Protein AF-H2MGX0-F1 (afdb_monomer)

Solvent-accessible surface area (backbone atoms only — not comparable to full-atom values): 10995 Å² total; per-residue (Å²): 130,82,75,78,85,74,77,48,75,63,56,50,49,53,52,50,50,56,50,48,51,56,51,24,58,51,30,35,55,51,4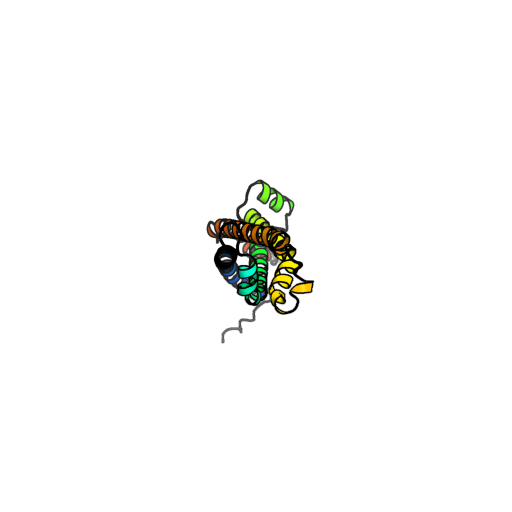0,33,55,49,35,50,50,52,44,48,55,52,48,65,39,17,37,76,93,62,72,31,49,69,53,27,48,74,71,39,15,84,49,34,51,64,50,51,52,52,51,50,53,31,37,51,48,28,26,53,49,32,44,53,41,39,64,64,93,44,53,70,55,41,55,47,30,42,76,67,62,33,53,51,44,43,24,22,51,32,31,47,51,31,42,52,54,56,58,73,43,43,70,58,39,52,53,38,41,40,42,89,83,40,39,74,84,77,49,51,90,83,42,62,64,73,55,47,53,58,52,53,50,50,49,45,50,33,29,51,33,36,41,51,23,37,54,43,43,69,76,53,78,83,70,52,56,48,64,54,51,64,57,47,55,61,64,77,71,54,78,77,71,89,77,81,84,80,88,80,135

InterPro domains:
  IPR029409 Transmembrane protein 237 [PF15383] (1-177)
  IPR029409 Transmembrane protein 237 [PTHR28388] (2-197)

Radius of gyration: 24.33 Å; Cα contacts (8 Å, |Δi|>4): 174; chains: 1; bounding box: 72×26×81 Å

Organism: Oryzias latipes (NCBI:txid8090)

Nearest PDB structures (foldseek):
  7jh6-assembly4_D  TM=3.678E-01  e=4.580E-01  synthetic construct
  2cmr-assembly1_A  TM=2.360E-01  e=9.221E-01  Human immunodeficiency virus 1

Secondary structure (DSSP, 8-state):
-PPP----HHHHHHHHHHHHHHHHHHHHHHHHHHHHHHHHHHHHHH-GGG--HHHHHHHHHHHHHHHHHHHHHHHHHHHHHHHHTS-GGGHHHHHHHHHTT-HHHHHHHHHHHHHHHHHHTHHHHHHHHTTTTSHHHHS-TT-HHHHHHHHHHHHHHHHHHHHHHHHHHHH-TT--HHHHHHHHHHHHT------------

Foldseek 3Di:
DPDPPPDDPLNVVLVVLVVLLVVLLVLLVVLLVLLVVVLVLQDVQCDPPSPRLVSSLVPCLQVLVVSLVSNLVSLVSNLVSLVQLAPVVPVVVLVVCVVVVPLSSLLNVLSVVLNVLSVVCVVVSNLSNCCVPQVCPSPPPPCSCVRVVVVSVSSVSSSVSSNSSSVSCVVPVPRGVNSVVSVVVVVVPDPPPPPDDDDDD

Structure (mmCIF, N/CA/C/O backbone):
data_AF-H2MGX0-F1
#
_entry.id   AF-H2MGX0-F1
#
loop_
_atom_site.group_PDB
_atom_site.id
_atom_site.type_symbol
_atom_site.label_atom_id
_atom_site.label_alt_id
_atom_site.label_comp_id
_atom_site.label_asym_id
_atom_site.label_entity_id
_atom_site.label_seq_id
_atom_site.pdbx_PDB_ins_code
_atom_site.Cartn_x
_atom_site.Cartn_y
_atom_site.Cartn_z
_atom_site.occupancy
_atom_site.B_iso_or_equiv
_atom_site.auth_seq_id
_atom_site.auth_comp_id
_atom_site.auth_asym_id
_atom_site.auth_atom_id
_atom_site.pdbx_PDB_model_num
ATOM 1 N N . MET A 1 1 ? 46.694 -11.634 -19.186 1.00 41.53 1 MET A N 1
ATOM 2 C CA . MET A 1 1 ? 46.225 -10.839 -18.035 1.00 41.53 1 MET A CA 1
ATOM 3 C C . MET A 1 1 ? 45.006 -10.094 -18.517 1.00 41.53 1 MET A C 1
ATOM 5 O O . MET A 1 1 ? 45.168 -9.250 -19.388 1.00 41.53 1 MET A O 1
ATOM 9 N N . ASP A 1 2 ? 43.817 -10.465 -18.048 1.00 46.44 2 ASP A N 1
ATOM 10 C CA . ASP A 1 2 ? 42.603 -9.743 -18.423 1.00 46.44 2 ASP A CA 1
ATOM 11 C C . ASP A 1 2 ? 42.717 -8.288 -17.954 1.00 46.44 2 ASP A C 1
ATOM 13 O O . ASP A 1 2 ? 43.118 -8.050 -16.804 1.00 46.44 2 ASP A O 1
ATOM 17 N N . PRO A 1 3 ? 42.435 -7.305 -18.828 1.00 54.50 3 PRO A N 1
ATOM 18 C CA . PRO A 1 3 ? 42.390 -5.916 -18.414 1.00 54.50 3 PRO A CA 1
ATOM 19 C C . PRO A 1 3 ? 41.358 -5.829 -17.294 1.00 54.50 3 PRO A C 1
ATOM 21 O O . PRO A 1 3 ? 40.240 -6.324 -17.430 1.00 54.50 3 PRO A O 1
ATOM 24 N N . ARG A 1 4 ? 41.764 -5.269 -16.148 1.00 59.06 4 ARG A N 1
ATOM 25 C CA . ARG A 1 4 ? 40.880 -5.068 -14.995 1.00 59.06 4 ARG A CA 1
ATOM 26 C C . ARG A 1 4 ? 39.586 -4.460 -15.526 1.00 59.06 4 ARG A C 1
ATOM 28 O O . ARG A 1 4 ? 39.634 -3.394 -16.131 1.00 59.06 4 ARG A O 1
ATOM 35 N N . HIS A 1 5 ? 38.469 -5.155 -15.343 1.00 65.31 5 HIS A N 1
ATOM 36 C CA . HIS A 1 5 ? 37.148 -4.666 -15.712 1.00 65.31 5 HIS A CA 1
ATOM 37 C C . HIS A 1 5 ? 36.843 -3.445 -14.833 1.00 65.31 5 HIS A C 1
ATOM 39 O O . HIS A 1 5 ? 36.293 -3.572 -13.739 1.00 65.31 5 HIS A O 1
ATOM 45 N N . ILE A 1 6 ? 37.303 -2.266 -15.251 1.00 75.62 6 ILE A N 1
ATOM 46 C CA . ILE A 1 6 ? 37.045 -1.001 -14.569 1.00 75.62 6 ILE A CA 1
ATOM 47 C C . ILE A 1 6 ? 35.602 -0.648 -14.910 1.00 75.62 6 ILE A C 1
ATOM 49 O O . ILE A 1 6 ? 35.298 -0.296 -16.044 1.00 75.62 6 ILE A O 1
ATOM 53 N N . TRP A 1 7 ? 34.710 -0.817 -13.935 1.00 80.75 7 TRP A N 1
ATOM 54 C CA . TRP A 1 7 ? 33.306 -0.449 -14.083 1.00 80.75 7 TRP A CA 1
ATOM 55 C C . TRP A 1 7 ? 33.206 1.052 -14.332 1.00 80.75 7 TRP A C 1
ATOM 57 O O . TRP A 1 7 ? 33.733 1.850 -13.553 1.00 80.75 7 TRP A O 1
ATOM 67 N N . THR A 1 8 ? 32.514 1.437 -15.398 1.00 85.75 8 THR A N 1
ATOM 68 C CA . THR A 1 8 ? 32.161 2.838 -15.626 1.00 85.75 8 THR A CA 1
ATOM 69 C C . THR A 1 8 ? 30.957 3.212 -14.755 1.00 85.75 8 THR A C 1
ATOM 71 O O . THR A 1 8 ? 30.175 2.350 -14.345 1.00 85.75 8 THR A O 1
ATOM 74 N N . THR A 1 9 ? 30.753 4.506 -14.490 1.00 86.06 9 THR A N 1
ATOM 75 C CA . THR A 1 9 ? 29.550 5.005 -13.788 1.00 86.06 9 THR A CA 1
ATOM 76 C C . THR A 1 9 ? 28.258 4.519 -14.453 1.00 86.06 9 THR A C 1
ATOM 78 O O . THR A 1 9 ? 27.274 4.234 -13.774 1.00 86.06 9 THR A O 1
ATOM 81 N N . ARG A 1 10 ? 28.280 4.366 -15.782 1.00 78.81 10 ARG A N 1
ATOM 82 C CA . ARG A 1 10 ? 27.171 3.838 -16.577 1.00 78.81 10 ARG A CA 1
ATOM 83 C C . ARG A 1 10 ? 26.908 2.360 -16.290 1.00 78.81 10 ARG A C 1
ATOM 85 O O . ARG A 1 10 ? 25.758 1.990 -16.089 1.00 78.81 10 ARG A O 1
ATOM 92 N N . ASP A 1 11 ? 27.948 1.529 -16.215 1.00 83.38 11 ASP A N 1
ATOM 93 C CA . ASP A 1 11 ? 27.785 0.097 -15.917 1.00 83.38 11 ASP A CA 1
ATOM 94 C C . ASP A 1 11 ? 27.199 -0.109 -14.514 1.00 83.38 11 ASP A C 1
ATOM 96 O O . ASP A 1 11 ? 26.341 -0.968 -14.309 1.00 83.38 11 ASP A O 1
ATOM 100 N N . VAL A 1 12 ? 27.602 0.736 -13.555 1.00 87.62 12 VAL A N 1
ATOM 101 C CA . VAL A 1 12 ? 26.994 0.774 -12.218 1.00 87.62 12 VAL A CA 1
ATOM 102 C C . VAL A 1 12 ? 25.520 1.174 -12.309 1.00 87.62 12 VAL A C 1
ATOM 104 O O . VAL A 1 12 ? 24.678 0.483 -11.740 1.00 87.62 12 VAL A O 1
ATOM 107 N N . ALA A 1 13 ? 25.187 2.239 -13.046 1.00 84.81 13 ALA A N 1
ATOM 108 C CA . ALA A 1 13 ? 23.809 2.705 -13.203 1.00 84.81 13 ALA A CA 1
ATOM 109 C C . ALA A 1 13 ? 22.900 1.640 -13.840 1.00 84.81 13 ALA A C 1
ATOM 111 O O . ALA A 1 13 ? 21.842 1.341 -13.291 1.00 84.81 13 ALA A O 1
ATOM 112 N N . LEU A 1 14 ? 23.339 0.999 -14.929 1.00 82.38 14 LEU A N 1
ATOM 113 C CA . LEU A 1 14 ? 22.596 -0.081 -15.588 1.00 82.38 14 LEU A CA 1
ATOM 114 C C . LEU A 1 14 ? 22.400 -1.284 -14.658 1.00 82.38 14 LEU A C 1
ATOM 116 O O . LEU A 1 14 ? 21.310 -1.856 -14.590 1.00 82.38 14 LEU A O 1
ATOM 120 N N . LYS A 1 15 ? 23.431 -1.659 -13.888 1.00 86.38 15 LYS A N 1
ATOM 121 C CA . LYS A 1 15 ? 23.330 -2.767 -12.930 1.00 86.38 15 LYS A CA 1
ATOM 122 C C . LYS A 1 15 ? 22.364 -2.455 -11.786 1.00 86.38 15 LYS A C 1
ATOM 124 O O . LYS A 1 15 ? 21.599 -3.337 -11.387 1.00 86.38 15 LYS A O 1
ATOM 129 N N . VAL A 1 16 ? 22.395 -1.230 -11.260 1.00 88.06 16 VAL A N 1
ATOM 130 C CA . VAL A 1 16 ? 21.483 -0.765 -10.204 1.00 88.06 16 VAL A CA 1
ATOM 131 C C . VAL A 1 16 ? 20.049 -0.705 -10.723 1.00 88.06 16 VAL A C 1
ATOM 133 O O . VAL A 1 16 ? 19.174 -1.259 -10.066 1.00 88.06 16 VAL A O 1
ATOM 136 N N . HIS A 1 17 ? 19.820 -0.140 -11.912 1.00 85.69 17 HIS A N 1
ATOM 137 C CA . HIS A 1 17 ? 18.508 -0.100 -12.574 1.00 85.69 17 HIS A CA 1
ATOM 138 C C . HIS A 1 17 ? 17.923 -1.501 -12.761 1.00 85.69 17 HIS A C 1
ATOM 140 O O . HIS A 1 17 ? 16.824 -1.802 -12.300 1.00 85.69 17 HIS A O 1
ATOM 146 N N . SER A 1 18 ? 18.712 -2.410 -13.340 1.00 84.31 18 SER A N 1
ATOM 147 C CA . SER A 1 18 ? 18.313 -3.806 -13.546 1.00 84.31 18 SER A CA 1
ATOM 148 C C . SER A 1 18 ? 17.970 -4.510 -12.225 1.00 84.31 18 SER A C 1
ATOM 150 O O . SER A 1 18 ? 16.969 -5.221 -12.135 1.00 84.31 18 SER A O 1
ATOM 152 N N . SER A 1 19 ? 18.753 -4.268 -11.169 1.00 86.88 19 SER A N 1
ATOM 153 C CA . SER A 1 19 ? 18.489 -4.831 -9.837 1.00 86.88 19 SER A CA 1
ATOM 154 C C . SER A 1 19 ? 17.224 -4.237 -9.210 1.00 86.88 19 SER A C 1
ATOM 156 O O . SER A 1 19 ? 16.404 -4.973 -8.658 1.00 86.88 19 SER A O 1
ATOM 158 N N . PHE A 1 20 ? 17.033 -2.920 -9.330 1.00 89.44 20 PHE A N 1
ATOM 159 C CA . PHE A 1 20 ? 15.843 -2.223 -8.850 1.00 89.44 20 PHE A CA 1
ATOM 160 C C . PHE A 1 20 ? 14.581 -2.725 -9.550 1.00 89.44 20 PHE A C 1
ATOM 162 O O . PHE A 1 20 ? 13.574 -2.941 -8.885 1.00 89.44 20 PHE A O 1
ATOM 169 N N . ARG A 1 21 ? 14.644 -3.026 -10.850 1.00 84.44 21 ARG A N 1
ATOM 170 C CA . ARG A 1 21 ? 13.523 -3.605 -11.600 1.00 84.44 21 ARG A CA 1
ATOM 171 C C . ARG A 1 21 ? 13.071 -4.954 -11.045 1.00 84.44 21 ARG A C 1
ATOM 173 O O . ARG A 1 21 ? 11.870 -5.186 -10.905 1.00 84.44 21 ARG A O 1
ATOM 180 N N . VAL A 1 22 ? 14.013 -5.836 -10.705 1.00 86.31 22 VAL A N 1
ATOM 181 C CA . VAL A 1 22 ? 13.697 -7.146 -10.107 1.00 86.31 22 VAL A CA 1
ATOM 182 C C . VAL A 1 22 ? 13.059 -6.969 -8.728 1.00 86.31 22 VAL A C 1
ATOM 184 O O . VAL A 1 22 ? 12.033 -7.586 -8.439 1.00 86.31 22 VAL A O 1
ATOM 187 N N . ILE A 1 23 ? 13.633 -6.092 -7.898 1.00 89.75 23 ILE A N 1
ATOM 188 C CA . ILE A 1 23 ? 13.099 -5.777 -6.566 1.00 89.75 23 ILE A CA 1
ATOM 189 C C . ILE A 1 23 ? 11.695 -5.170 -6.685 1.00 89.75 23 ILE A C 1
ATOM 191 O O . ILE A 1 23 ? 10.785 -5.605 -5.987 1.00 89.75 23 ILE A O 1
ATOM 195 N N . GLY A 1 24 ? 11.496 -4.223 -7.602 1.00 90.31 24 GLY A N 1
ATOM 196 C CA . GLY A 1 24 ? 10.215 -3.576 -7.866 1.00 90.31 24 GLY A CA 1
ATOM 197 C C . GLY A 1 24 ? 9.136 -4.572 -8.281 1.00 90.31 24 GLY A C 1
ATOM 198 O O . GLY A 1 24 ? 8.063 -4.588 -7.681 1.00 90.31 24 GLY A O 1
ATOM 199 N N . LEU A 1 25 ? 9.432 -5.474 -9.227 1.00 86.38 25 LEU A N 1
ATOM 200 C CA . LEU A 1 25 ? 8.495 -6.520 -9.655 1.00 86.38 25 LEU A CA 1
ATOM 201 C C . LEU A 1 25 ? 8.067 -7.428 -8.493 1.00 86.38 25 LEU A C 1
ATOM 203 O O . LEU A 1 25 ? 6.878 -7.710 -8.336 1.00 86.38 25 LEU A O 1
ATOM 207 N N . PHE A 1 26 ? 9.020 -7.840 -7.654 1.00 90.56 26 PHE A N 1
ATOM 208 C CA . PHE A 1 26 ? 8.719 -8.603 -6.444 1.00 90.56 26 PHE A CA 1
ATOM 209 C C . PHE A 1 26 ? 7.853 -7.793 -5.466 1.00 90.56 26 PHE A C 1
ATOM 211 O O . PHE A 1 26 ? 6.843 -8.297 -4.969 1.00 90.56 26 PHE A O 1
ATOM 218 N N . CYS A 1 27 ? 8.201 -6.525 -5.230 1.00 95.38 27 CYS A N 1
ATOM 219 C CA . CYS A 1 27 ? 7.457 -5.627 -4.352 1.00 95.38 27 CYS A CA 1
ATOM 220 C C . CYS A 1 27 ? 6.014 -5.410 -4.817 1.00 95.38 27 CYS A C 1
ATOM 222 O O . CYS A 1 27 ? 5.133 -5.414 -3.966 1.00 95.38 27 CYS A O 1
ATOM 224 N N . HIS A 1 28 ? 5.740 -5.300 -6.122 1.00 94.69 28 HIS A N 1
ATOM 225 C CA . HIS A 1 28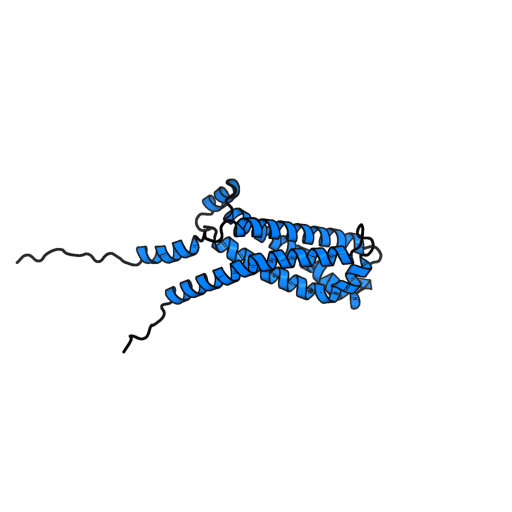 ? 4.374 -5.162 -6.640 1.00 94.69 28 HIS A CA 1
ATOM 226 C C . HIS A 1 28 ? 3.473 -6.333 -6.223 1.00 94.69 28 HIS A C 1
ATOM 228 O O . HIS A 1 28 ? 2.368 -6.120 -5.719 1.00 94.69 28 HIS A O 1
ATOM 234 N N . GLY A 1 29 ? 3.953 -7.567 -6.408 1.00 93.56 29 GLY A N 1
ATOM 235 C CA . GLY A 1 29 ? 3.210 -8.770 -6.027 1.00 93.56 29 GLY A CA 1
ATOM 236 C C . GLY A 1 29 ? 3.099 -8.936 -4.514 1.00 93.56 29 GLY A C 1
ATOM 237 O O . GLY A 1 29 ? 2.017 -9.222 -3.997 1.00 93.56 29 GLY A O 1
ATOM 238 N N . PHE A 1 30 ? 4.195 -8.700 -3.787 1.00 97.25 30 PHE A N 1
ATOM 239 C CA . PHE A 1 30 ? 4.192 -8.797 -2.331 1.00 97.25 30 PHE A CA 1
ATOM 240 C C . PHE A 1 30 ? 3.268 -7.755 -1.690 1.00 97.25 30 PHE A C 1
ATOM 242 O O . PHE A 1 30 ? 2.507 -8.091 -0.787 1.00 97.25 30 PHE A O 1
ATOM 249 N N . LEU A 1 31 ? 3.255 -6.524 -2.208 1.00 98.06 31 LEU A N 1
ATOM 250 C CA . LEU A 1 31 ? 2.348 -5.459 -1.790 1.00 98.06 31 LEU A CA 1
ATOM 251 C C . LEU A 1 31 ? 0.879 -5.848 -1.987 1.00 98.06 31 LEU A C 1
ATOM 253 O O . LEU A 1 31 ? 0.076 -5.636 -1.082 1.00 98.06 31 LEU A O 1
ATOM 257 N N . ALA A 1 32 ? 0.521 -6.432 -3.135 1.00 97.19 32 ALA A N 1
ATOM 258 C CA . ALA A 1 32 ? -0.850 -6.866 -3.399 1.00 97.19 32 ALA A CA 1
ATOM 259 C C . ALA A 1 32 ? -1.305 -7.958 -2.424 1.00 97.19 32 ALA A C 1
ATOM 261 O O . ALA A 1 32 ? -2.367 -7.835 -1.810 1.00 97.19 32 ALA A O 1
ATOM 262 N N . GLY A 1 33 ? -0.478 -8.987 -2.217 1.00 97.50 33 GLY A N 1
ATOM 263 C CA . GLY A 1 33 ? -0.767 -10.040 -1.242 1.00 97.50 33 GLY A CA 1
ATOM 264 C C . GLY A 1 33 ? -0.867 -9.501 0.187 1.00 97.50 33 GLY A C 1
ATOM 265 O O . GLY A 1 33 ? -1.808 -9.822 0.912 1.00 97.50 33 GLY A O 1
ATOM 266 N N . TYR A 1 34 ? 0.065 -8.629 0.572 1.00 98.06 34 TYR A N 1
ATOM 267 C CA . TYR A 1 34 ? 0.080 -7.991 1.882 1.00 98.06 34 TYR A CA 1
ATOM 268 C C . TYR A 1 34 ? -1.159 -7.113 2.119 1.00 98.06 34 TYR A C 1
ATOM 270 O O . TYR A 1 34 ? -1.775 -7.209 3.178 1.00 98.06 34 TYR A O 1
ATOM 278 N N . ALA A 1 35 ? -1.572 -6.299 1.143 1.00 97.75 35 ALA A N 1
ATOM 279 C CA . ALA A 1 35 ? -2.742 -5.431 1.271 1.00 97.75 35 ALA A CA 1
ATOM 280 C C . ALA A 1 35 ? -4.042 -6.236 1.445 1.00 97.75 35 ALA A C 1
ATOM 282 O O . ALA A 1 35 ? -4.876 -5.884 2.282 1.00 97.75 35 ALA A O 1
ATOM 283 N N . VAL A 1 36 ? -4.186 -7.347 0.710 1.00 97.56 36 VAL A N 1
ATOM 284 C CA . VAL A 1 36 ? -5.308 -8.289 0.866 1.00 97.56 36 VAL A CA 1
ATOM 285 C C . VAL A 1 36 ? -5.286 -8.945 2.246 1.00 97.56 36 VAL A C 1
ATOM 287 O O . VAL A 1 36 ? -6.307 -8.983 2.929 1.00 97.56 36 VAL A O 1
ATOM 290 N N . TRP A 1 37 ? -4.128 -9.429 2.695 1.00 97.56 37 TRP A N 1
ATOM 291 C CA . TRP A 1 37 ? -3.995 -9.998 4.035 1.00 97.56 37 TRP A CA 1
ATOM 292 C C . TRP A 1 37 ? -4.358 -8.980 5.126 1.00 97.56 37 TRP A C 1
ATOM 294 O O . TRP A 1 37 ? -5.149 -9.290 6.017 1.00 97.56 37 TRP A O 1
ATOM 304 N N . ASN A 1 38 ? -3.842 -7.754 5.020 1.00 96.38 38 ASN A N 1
ATOM 305 C CA . ASN A 1 38 ? -4.063 -6.694 5.996 1.00 96.38 38 ASN A CA 1
ATOM 306 C C . ASN A 1 38 ? -5.554 -6.360 6.129 1.00 96.38 38 ASN A C 1
ATOM 308 O O . ASN A 1 38 ? -6.086 -6.312 7.238 1.00 96.38 38 ASN A O 1
ATOM 312 N N . ILE A 1 39 ? -6.256 -6.195 5.002 1.00 95.88 39 ILE A N 1
ATOM 313 C CA . ILE A 1 39 ? -7.685 -5.878 5.037 1.00 95.88 39 ILE A CA 1
ATOM 314 C C . ILE A 1 39 ? -8.521 -7.051 5.564 1.00 95.88 39 ILE A C 1
ATOM 316 O O . ILE A 1 39 ? -9.466 -6.822 6.314 1.00 95.88 39 ILE A O 1
ATOM 320 N N . ILE A 1 40 ? -8.152 -8.303 5.260 1.00 96.12 40 ILE A N 1
ATOM 321 C CA . ILE A 1 40 ? -8.824 -9.487 5.818 1.00 96.12 40 ILE A CA 1
ATOM 322 C C . ILE A 1 40 ? -8.700 -9.506 7.343 1.00 96.12 40 ILE A C 1
ATOM 324 O O . ILE A 1 40 ? -9.713 -9.647 8.024 1.00 96.12 40 ILE A O 1
ATOM 328 N N . VAL A 1 41 ? -7.490 -9.325 7.883 1.00 96.38 41 VAL A N 1
ATOM 329 C CA . VAL A 1 41 ? -7.265 -9.280 9.338 1.00 96.38 41 VAL A CA 1
ATOM 330 C C . VAL A 1 41 ? -8.124 -8.190 9.977 1.00 96.38 41 VAL A C 1
ATOM 332 O O . VAL A 1 41 ? -8.845 -8.460 10.935 1.00 96.38 41 VAL A O 1
ATOM 335 N N . VAL A 1 42 ? -8.113 -6.981 9.413 1.00 95.81 42 VAL A N 1
ATOM 336 C CA . VAL A 1 42 ? -8.913 -5.857 9.913 1.00 95.81 42 VAL A CA 1
ATOM 337 C C . VAL A 1 42 ? -10.413 -6.178 9.918 1.00 95.81 42 VAL A C 1
ATOM 339 O O . VAL A 1 42 ? -11.075 -5.950 10.929 1.00 95.81 42 VAL A O 1
ATOM 342 N N . TYR A 1 43 ? -10.961 -6.737 8.835 1.00 95.00 43 TYR A N 1
ATOM 343 C CA . TYR A 1 43 ? -12.390 -7.069 8.750 1.00 95.00 43 TYR A CA 1
ATOM 344 C C . TYR A 1 43 ? -12.798 -8.207 9.689 1.00 95.00 43 TYR A C 1
ATOM 346 O O . TYR A 1 43 ? -13.838 -8.113 10.338 1.00 95.00 43 TYR A O 1
ATOM 354 N N . VAL A 1 44 ? -11.982 -9.260 9.791 1.00 95.69 44 VAL A N 1
ATOM 35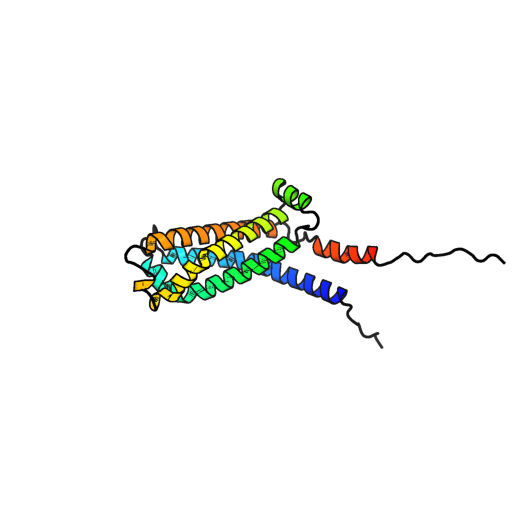5 C CA . VAL A 1 44 ? -12.240 -10.382 10.707 1.00 95.69 44 VAL A CA 1
ATOM 356 C C . VAL A 1 44 ? -12.294 -9.887 12.152 1.00 95.69 44 VAL A C 1
ATOM 358 O O . VAL A 1 44 ? -13.186 -10.274 12.903 1.00 95.69 44 VAL A O 1
ATOM 361 N N . LEU A 1 45 ? -11.381 -8.992 12.537 1.00 95.50 45 LEU A N 1
ATOM 362 C CA . LEU A 1 45 ? -11.336 -8.441 13.890 1.00 95.50 45 LEU A CA 1
ATOM 363 C C . LEU A 1 45 ? -12.451 -7.424 14.177 1.00 95.50 45 LEU A C 1
ATOM 365 O O . LEU A 1 45 ? -12.921 -7.341 15.316 1.00 95.50 45 LEU A O 1
ATOM 369 N N . ALA A 1 46 ? -12.878 -6.664 13.165 1.00 93.12 46 ALA A N 1
ATOM 370 C CA . ALA A 1 46 ? -13.963 -5.689 13.275 1.00 93.12 46 ALA A CA 1
ATOM 371 C C . ALA A 1 46 ? -15.363 -6.328 13.364 1.00 93.12 46 ALA A C 1
ATOM 373 O O . ALA A 1 46 ? -16.309 -5.661 13.801 1.00 93.12 46 ALA A O 1
ATOM 374 N N . GLY A 1 47 ? -15.477 -7.608 12.995 1.00 91.56 47 GLY A N 1
ATOM 375 C CA . GLY A 1 47 ? -16.686 -8.415 13.130 1.00 91.56 47 GLY A CA 1
ATOM 376 C C . GLY A 1 47 ? -17.773 -8.072 12.114 1.00 91.56 47 GLY A C 1
ATOM 377 O O . GLY A 1 47 ? -17.661 -7.139 11.312 1.00 91.56 47 GLY A O 1
ATOM 378 N N . GLU A 1 48 ? -18.867 -8.835 12.147 1.00 87.75 48 GLU A N 1
ATOM 379 C CA . GLU A 1 48 ? -20.008 -8.590 11.265 1.00 87.75 48 GLU A CA 1
ATOM 380 C C . GLU A 1 48 ? -20.562 -7.178 11.481 1.00 87.75 48 GLU A C 1
ATOM 382 O O . GLU A 1 48 ? -20.758 -6.730 12.613 1.00 87.75 48 GLU A O 1
ATOM 387 N N . GLN A 1 49 ? -20.786 -6.459 10.378 1.00 84.38 49 GLN A N 1
ATOM 388 C CA . GLN A 1 49 ? -21.315 -5.089 10.374 1.00 84.38 49 GLN A CA 1
ATOM 389 C C . GLN A 1 49 ? -20.534 -4.089 11.257 1.00 84.38 49 GLN A C 1
ATOM 391 O O . GLN A 1 49 ? -21.090 -3.067 11.664 1.00 84.38 49 GLN A O 1
ATOM 396 N N . MET A 1 50 ? -19.242 -4.334 11.523 1.00 87.06 50 MET A N 1
ATOM 397 C CA . MET A 1 50 ? -18.392 -3.471 12.363 1.00 87.06 50 MET A CA 1
ATOM 398 C C . MET A 1 50 ? -18.888 -3.363 13.815 1.00 87.06 50 MET A C 1
ATOM 400 O O . MET A 1 50 ? -18.835 -2.291 14.426 1.00 87.06 50 MET A O 1
ATOM 404 N N . THR A 1 51 ? -19.421 -4.458 14.360 1.00 88.06 51 THR A N 1
ATOM 405 C CA . THR A 1 51 ? -19.955 -4.516 15.730 1.00 88.06 51 THR A CA 1
ATOM 406 C C . THR A 1 51 ? -18.878 -4.743 16.795 1.00 88.06 51 THR A C 1
ATOM 408 O O . THR A 1 51 ? -19.111 -4.415 17.956 1.00 88.06 51 THR A O 1
ATOM 411 N N . THR A 1 52 ? -17.681 -5.219 16.426 1.00 91.44 52 THR A N 1
ATOM 412 C CA . THR A 1 52 ? -16.603 -5.576 17.370 1.00 91.44 52 THR A CA 1
ATOM 413 C C . THR A 1 52 ? -15.352 -4.701 17.219 1.00 91.44 52 THR A C 1
ATOM 415 O O . THR A 1 52 ? -14.225 -5.186 17.258 1.00 91.44 52 THR A O 1
ATOM 418 N N . LEU A 1 53 ? -15.513 -3.383 17.073 1.00 90.81 53 LEU A N 1
ATOM 419 C CA . LEU A 1 53 ? -14.378 -2.459 16.894 1.00 90.81 53 LEU A CA 1
ATOM 420 C C . LEU A 1 53 ? -13.422 -2.382 18.095 1.00 90.81 53 LEU A C 1
ATOM 422 O O . LEU A 1 53 ? -12.215 -2.264 17.899 1.00 90.81 53 LEU A O 1
ATOM 426 N N . ALA A 1 54 ? -13.925 -2.513 19.323 1.00 89.25 54 ALA A N 1
ATOM 427 C CA . ALA A 1 54 ? -13.065 -2.607 20.504 1.00 89.25 54 ALA A CA 1
ATOM 428 C C . ALA A 1 54 ? -12.145 -3.843 20.438 1.00 89.25 54 ALA A C 1
ATOM 430 O O . ALA A 1 54 ? -10.970 -3.771 20.792 1.00 89.25 54 ALA A O 1
ATOM 431 N N . ASN A 1 55 ? -12.650 -4.961 19.902 1.00 92.06 55 ASN A N 1
ATOM 432 C CA . ASN A 1 55 ? -11.856 -6.168 19.681 1.00 92.06 55 ASN A CA 1
ATOM 433 C C . ASN A 1 55 ? -10.763 -5.944 18.622 1.00 92.06 55 ASN A C 1
ATOM 435 O O . ASN A 1 55 ? -9.626 -6.372 18.817 1.00 92.06 55 ASN A O 1
ATOM 439 N N . LEU A 1 56 ? -11.078 -5.218 17.541 1.00 93.75 56 LEU A N 1
ATOM 440 C CA . LEU A 1 56 ? -10.080 -4.769 16.568 1.00 93.75 56 LEU A CA 1
ATOM 441 C C . LEU A 1 56 ? -8.968 -3.965 17.243 1.00 93.75 56 LEU A C 1
ATOM 443 O O . LEU A 1 56 ? -7.804 -4.306 17.069 1.00 93.75 56 LEU A O 1
ATOM 447 N N . LEU A 1 57 ? -9.298 -2.947 18.038 1.00 92.81 57 LEU A N 1
ATOM 448 C CA . LEU A 1 57 ? -8.293 -2.133 18.729 1.00 92.81 57 LEU A CA 1
ATOM 449 C C . LEU A 1 57 ? -7.429 -2.975 19.675 1.00 92.81 57 LEU A C 1
ATOM 451 O O . LEU A 1 57 ? -6.199 -2.909 19.629 1.00 92.81 57 LEU A O 1
ATOM 455 N N . GLN A 1 58 ? -8.059 -3.824 20.484 1.00 92.12 58 GLN A N 1
ATOM 456 C CA . GLN A 1 58 ? -7.359 -4.641 21.466 1.00 92.12 58 GLN A CA 1
ATOM 457 C C . GLN A 1 58 ? -6.396 -5.644 20.820 1.00 92.12 58 GLN A C 1
ATOM 459 O O . GLN A 1 58 ? -5.300 -5.842 21.340 1.00 92.12 58 GLN A O 1
ATOM 464 N N . GLN A 1 59 ? -6.757 -6.249 19.686 1.00 94.12 59 GLN A N 1
ATOM 465 C CA . GLN A 1 59 ? -5.918 -7.259 19.033 1.00 94.12 59 GLN A CA 1
ATOM 466 C C . GLN A 1 59 ? -4.925 -6.671 18.020 1.00 94.12 59 GLN A C 1
ATOM 468 O O . GLN A 1 59 ? -3.818 -7.183 17.884 1.00 94.12 59 GLN A O 1
ATOM 473 N N . TYR A 1 60 ? -5.294 -5.597 17.318 1.00 95.25 60 TYR A N 1
ATOM 474 C CA . TYR A 1 60 ? -4.514 -5.059 16.199 1.00 95.25 60 TYR A CA 1
ATOM 475 C C . TYR A 1 60 ? -3.507 -3.970 16.602 1.00 95.25 60 TYR A C 1
ATOM 477 O O . TYR A 1 60 ? -2.589 -3.698 15.833 1.00 95.25 60 TYR A O 1
ATOM 485 N N . HIS A 1 61 ? -3.624 -3.350 17.786 1.00 93.50 61 HIS A N 1
ATOM 486 C CA . HIS A 1 61 ? -2.779 -2.204 18.173 1.00 93.50 61 HIS A CA 1
ATOM 487 C C . HIS A 1 61 ? -1.269 -2.447 17.999 1.00 93.50 61 HIS A C 1
ATOM 489 O O . HIS A 1 61 ? -0.587 -1.621 17.401 1.00 93.50 61 HIS A O 1
ATOM 495 N N . SER A 1 62 ? -0.747 -3.592 18.445 1.00 92.75 62 SER A N 1
ATOM 496 C CA . SER A 1 62 ? 0.685 -3.916 18.361 1.00 92.75 62 SER A CA 1
ATOM 497 C C . SER A 1 62 ? 1.160 -4.162 16.927 1.00 92.75 62 SER A C 1
ATOM 499 O O . SER A 1 62 ? 2.334 -3.972 16.611 1.00 92.75 62 SER A O 1
ATOM 501 N N . LEU A 1 63 ? 0.241 -4.568 16.050 1.00 94.12 63 LEU A N 1
ATOM 502 C CA . LEU A 1 63 ? 0.497 -4.811 14.639 1.00 94.12 63 LEU A CA 1
ATOM 503 C C . LEU A 1 63 ? 0.342 -3.538 13.798 1.00 94.12 63 LEU A C 1
ATOM 505 O O . LEU A 1 63 ? 0.957 -3.442 12.741 1.00 94.12 63 LEU A O 1
ATOM 509 N N . ALA A 1 64 ? -0.424 -2.546 14.259 1.00 93.31 64 ALA A N 1
ATOM 510 C CA . ALA A 1 64 ? -0.780 -1.361 13.482 1.00 93.31 64 ALA A CA 1
ATOM 511 C C . ALA A 1 64 ? 0.437 -0.596 12.942 1.00 93.31 64 ALA A C 1
ATOM 513 O O . ALA A 1 64 ? 0.477 -0.263 11.758 1.00 93.31 64 ALA A O 1
ATOM 514 N N . TYR A 1 65 ? 1.448 -0.354 13.779 1.00 92.12 65 TYR A N 1
ATOM 515 C CA . TYR A 1 65 ? 2.650 0.375 13.374 1.00 92.12 65 TYR A CA 1
ATOM 516 C C . TYR A 1 65 ? 3.570 -0.406 12.414 1.00 92.12 65 TYR A C 1
ATOM 518 O O . TYR A 1 65 ? 3.911 0.136 11.354 1.00 92.12 65 TYR A O 1
ATOM 526 N N . PRO A 1 66 ? 3.969 -1.667 12.700 1.00 94.44 66 PRO A N 1
ATOM 527 C CA . PRO A 1 66 ? 4.772 -2.442 11.754 1.00 94.44 66 PRO A CA 1
ATOM 528 C C . PRO A 1 66 ? 4.018 -2.728 10.449 1.00 94.44 66 PRO A C 1
ATOM 530 O O . PRO A 1 66 ? 4.632 -2.698 9.383 1.00 94.44 66 PRO A O 1
ATOM 533 N N . ALA A 1 67 ? 2.698 -2.929 10.509 1.00 94.19 67 ALA A N 1
ATOM 534 C CA . ALA A 1 67 ? 1.858 -3.089 9.327 1.00 94.19 67 ALA A CA 1
ATOM 535 C C . ALA A 1 67 ? 1.886 -1.836 8.438 1.00 94.19 67 ALA A C 1
ATOM 537 O O . ALA A 1 67 ? 2.238 -1.906 7.261 1.00 94.19 67 ALA A O 1
ATOM 538 N N . GLN A 1 68 ? 1.612 -0.668 9.022 1.00 94.50 68 GLN A N 1
ATOM 539 C CA . GLN A 1 68 ? 1.647 0.608 8.309 1.00 94.50 68 GLN A CA 1
ATOM 540 C C . GLN A 1 68 ? 3.032 0.898 7.710 1.00 94.50 68 GLN A C 1
ATOM 542 O O . GLN A 1 68 ? 3.135 1.342 6.568 1.00 94.50 68 GLN A O 1
ATOM 547 N N . SER A 1 69 ? 4.103 0.614 8.456 1.00 95.06 69 SER A N 1
ATOM 548 C CA . SER A 1 69 ? 5.482 0.825 7.996 1.00 95.06 69 SER A CA 1
ATOM 549 C C . SER A 1 69 ? 5.826 -0.054 6.792 1.00 95.06 69 SER A C 1
ATOM 551 O O . SER A 1 69 ? 6.406 0.428 5.818 1.00 95.06 69 SER A O 1
ATOM 553 N N . LEU A 1 70 ? 5.437 -1.333 6.831 1.00 96.38 70 LEU A N 1
ATOM 554 C CA . LEU A 1 70 ? 5.640 -2.258 5.719 1.00 96.38 70 LEU A CA 1
ATOM 555 C C . LEU A 1 70 ? 4.801 -1.860 4.498 1.00 96.38 70 LEU A C 1
ATOM 557 O O . LEU A 1 70 ? 5.330 -1.828 3.387 1.00 96.38 70 LEU A O 1
ATOM 561 N N . LEU A 1 71 ? 3.527 -1.505 4.702 1.00 96.12 71 LEU A N 1
ATOM 562 C CA . LEU A 1 71 ? 2.646 -1.020 3.639 1.00 96.12 71 LEU A CA 1
ATOM 563 C C . LEU A 1 71 ? 3.251 0.198 2.939 1.00 96.12 71 LEU A C 1
ATOM 565 O O . LEU A 1 71 ? 3.326 0.229 1.713 1.00 96.12 71 LEU A O 1
ATOM 569 N N . TYR A 1 72 ? 3.712 1.176 3.721 1.00 96.38 72 TYR A N 1
ATOM 570 C CA . TYR A 1 72 ? 4.320 2.400 3.214 1.00 96.38 72 TYR A CA 1
ATOM 571 C C . TYR A 1 72 ? 5.607 2.123 2.433 1.00 96.38 72 TYR A C 1
ATOM 573 O O . TYR A 1 72 ? 5.757 2.622 1.320 1.00 96.38 72 TYR A O 1
ATOM 581 N N . LEU A 1 73 ? 6.507 1.291 2.969 1.00 96.75 73 LEU A N 1
ATOM 582 C CA . LEU A 1 73 ? 7.742 0.899 2.287 1.00 96.75 73 LEU A CA 1
ATOM 583 C C . LEU A 1 73 ? 7.446 0.257 0.925 1.00 96.75 73 LEU A C 1
ATOM 585 O O . LEU A 1 73 ? 8.022 0.644 -0.093 1.00 96.75 73 LEU A O 1
ATOM 589 N N . LEU A 1 74 ? 6.527 -0.708 0.903 1.00 97.81 74 LEU A N 1
ATOM 590 C CA . LEU A 1 74 ? 6.159 -1.431 -0.308 1.00 97.81 74 LEU A CA 1
ATOM 591 C C . LEU A 1 74 ? 5.440 -0.534 -1.321 1.00 97.81 74 LEU A C 1
ATOM 593 O O . LEU A 1 74 ? 5.736 -0.620 -2.515 1.00 97.81 74 LEU A O 1
ATOM 597 N N . LEU A 1 75 ? 4.542 0.347 -0.866 1.00 97.19 75 LEU A N 1
ATOM 598 C CA . LEU A 1 75 ? 3.891 1.352 -1.709 1.00 97.19 75 LEU A CA 1
ATOM 599 C C . LEU A 1 75 ? 4.906 2.322 -2.299 1.00 97.19 75 LEU A C 1
ATOM 601 O O . LEU A 1 75 ? 4.831 2.600 -3.491 1.00 97.19 75 LEU A O 1
ATOM 605 N N . ALA A 1 76 ? 5.862 2.814 -1.512 1.00 96.94 76 ALA A N 1
ATOM 606 C CA . ALA A 1 76 ? 6.882 3.739 -1.988 1.00 96.94 76 ALA A CA 1
ATOM 607 C C . ALA A 1 76 ? 7.745 3.096 -3.084 1.00 96.94 76 ALA A C 1
ATOM 609 O O . ALA A 1 76 ? 7.859 3.656 -4.175 1.00 96.94 76 ALA A O 1
ATOM 610 N N . ILE A 1 77 ? 8.273 1.890 -2.841 1.00 95.88 77 ILE A N 1
ATOM 611 C CA . ILE A 1 77 ? 9.081 1.158 -3.831 1.00 95.88 77 ILE A CA 1
ATOM 612 C C . ILE A 1 77 ? 8.263 0.873 -5.096 1.00 95.88 77 ILE A C 1
ATOM 614 O O . ILE A 1 77 ? 8.731 1.143 -6.199 1.00 95.88 77 ILE A O 1
ATOM 618 N N . SER A 1 78 ? 7.029 0.382 -4.947 1.00 95.38 78 SER A N 1
ATOM 619 C CA . SER A 1 78 ? 6.149 0.063 -6.080 1.00 95.38 78 SER A CA 1
ATOM 620 C C . SER A 1 78 ? 5.749 1.311 -6.870 1.00 95.38 78 SER A C 1
ATOM 622 O O . SER A 1 78 ? 5.691 1.274 -8.093 1.00 95.38 78 SER A O 1
ATOM 624 N N . THR A 1 79 ? 5.513 2.438 -6.196 1.00 94.94 79 THR A N 1
ATOM 625 C CA . THR A 1 79 ? 5.181 3.712 -6.849 1.00 94.94 79 THR A CA 1
ATOM 626 C C . THR A 1 79 ? 6.359 4.201 -7.683 1.00 94.94 79 THR A C 1
ATOM 628 O O . THR A 1 79 ? 6.182 4.510 -8.858 1.00 94.94 79 THR A O 1
ATOM 631 N N . VAL A 1 80 ? 7.569 4.217 -7.111 1.00 93.06 80 VAL A N 1
ATOM 632 C CA . VAL A 1 80 ? 8.785 4.608 -7.839 1.00 93.06 80 VAL A CA 1
ATOM 633 C C . VAL A 1 80 ? 9.040 3.657 -9.008 1.00 93.06 80 VAL A C 1
ATOM 635 O O . VAL A 1 80 ? 9.256 4.122 -10.121 1.00 93.06 80 VAL A O 1
ATOM 638 N N . SER A 1 81 ? 8.938 2.341 -8.793 1.00 91.12 81 SER A N 1
ATOM 639 C CA . SER A 1 81 ? 9.132 1.343 -9.853 1.00 91.12 81 SER A CA 1
ATOM 640 C C . SER A 1 81 ? 8.101 1.452 -10.981 1.00 91.12 81 SER A C 1
ATOM 642 O O . SER A 1 81 ? 8.449 1.251 -12.142 1.00 91.12 81 SER A O 1
ATOM 644 N N . ALA A 1 82 ? 6.849 1.806 -10.678 1.00 89.75 82 ALA A N 1
ATOM 645 C CA . ALA A 1 82 ? 5.835 2.047 -11.698 1.00 89.75 82 ALA A CA 1
ATOM 646 C C . ALA A 1 82 ? 6.114 3.343 -12.479 1.00 89.75 82 ALA A C 1
ATOM 648 O O . ALA A 1 82 ? 6.045 3.347 -13.707 1.00 89.75 82 ALA A O 1
ATOM 649 N N . PHE A 1 83 ? 6.475 4.435 -11.793 1.00 88.38 83 PHE A N 1
ATOM 650 C CA . PHE A 1 83 ? 6.811 5.704 -12.448 1.00 88.38 83 PHE A CA 1
ATOM 651 C C . PHE A 1 83 ? 8.050 5.625 -13.326 1.00 88.38 83 PHE A C 1
ATOM 653 O O . PHE A 1 83 ? 8.082 6.286 -14.357 1.00 88.38 83 PHE A O 1
ATOM 660 N N . ASP A 1 84 ? 9.030 4.812 -12.948 1.00 83.88 84 ASP A N 1
ATOM 661 C CA . ASP A 1 84 ? 10.231 4.579 -13.745 1.00 83.88 84 ASP A CA 1
ATOM 662 C C . ASP A 1 84 ? 9.895 3.990 -15.125 1.00 83.88 84 ASP A C 1
ATOM 664 O O . ASP A 1 84 ? 10.497 4.330 -16.132 1.00 83.88 84 ASP A O 1
ATOM 668 N N . ARG A 1 85 ? 8.819 3.207 -15.227 1.00 80.06 85 ARG A N 1
ATOM 669 C CA . ARG A 1 85 ? 8.326 2.708 -16.516 1.00 80.06 85 ARG A CA 1
ATOM 670 C C . ARG A 1 85 ? 7.558 3.767 -17.321 1.00 80.06 85 ARG A C 1
ATOM 672 O O . ARG A 1 85 ? 7.195 3.495 -18.459 1.00 80.06 85 ARG A O 1
ATOM 679 N N . VAL A 1 86 ? 7.255 4.949 -16.776 1.00 76.62 86 VAL A N 1
ATOM 680 C CA . VAL A 1 86 ? 6.524 6.023 -17.475 1.00 76.62 86 VAL A CA 1
ATOM 681 C C . VAL A 1 86 ? 7.510 7.039 -18.045 1.00 76.62 86 VAL A C 1
ATOM 683 O O . VAL A 1 86 ? 8.344 7.589 -17.333 1.00 76.62 86 VAL A O 1
ATOM 686 N N . ASN A 1 87 ? 7.353 7.403 -19.320 1.00 70.19 87 ASN A N 1
ATOM 687 C CA . ASN A 1 87 ? 8.145 8.477 -19.922 1.00 70.19 87 ASN A CA 1
ATOM 688 C C . ASN A 1 87 ? 7.675 9.870 -19.440 1.00 70.19 87 ASN A C 1
ATOM 690 O O . ASN A 1 87 ? 6.915 10.569 -20.116 1.00 70.19 87 ASN A O 1
ATOM 694 N N . LEU A 1 88 ? 8.128 10.276 -18.250 1.00 63.66 88 LEU A N 1
ATOM 695 C CA . LEU A 1 88 ? 7.784 11.563 -17.629 1.00 63.66 88 LEU A CA 1
ATOM 696 C C . LEU A 1 88 ? 8.409 12.772 -18.342 1.00 63.66 88 LEU A C 1
ATOM 698 O O . LEU A 1 88 ? 7.867 13.876 -18.245 1.00 63.66 88 LEU A O 1
ATOM 702 N N . ALA A 1 89 ? 9.498 12.569 -19.095 1.00 59.59 89 ALA A N 1
ATOM 703 C CA . ALA A 1 89 ? 10.193 13.622 -19.841 1.00 59.59 89 ALA A CA 1
ATOM 704 C C . ALA A 1 89 ? 9.302 14.284 -20.906 1.00 59.59 89 ALA A C 1
ATOM 706 O O . ALA A 1 89 ? 9.548 15.419 -21.313 1.00 59.59 89 ALA A O 1
ATOM 707 N N . LYS A 1 90 ? 8.224 13.612 -21.327 1.00 64.56 90 LYS A N 1
ATOM 708 C CA . LYS A 1 90 ? 7.153 14.221 -22.121 1.00 64.56 90 LYS A CA 1
ATOM 709 C C . LYS A 1 90 ? 5.841 14.119 -21.351 1.00 64.56 90 LYS A C 1
ATOM 711 O O . LYS A 1 90 ? 4.989 13.292 -21.660 1.00 64.56 90 LYS A O 1
ATOM 716 N N . THR A 1 91 ? 5.653 14.988 -20.359 1.00 60.50 91 THR A N 1
ATOM 717 C CA . THR A 1 91 ? 4.460 15.028 -19.488 1.00 60.50 91 THR A CA 1
ATOM 718 C C . THR A 1 91 ? 3.141 15.058 -20.274 1.00 60.50 91 THR A C 1
ATOM 720 O O . THR A 1 91 ? 2.156 14.456 -19.854 1.00 60.50 91 THR A O 1
ATOM 723 N N . SER A 1 92 ? 3.122 15.682 -21.459 1.00 61.34 92 SER A N 1
ATOM 724 C CA . SER A 1 92 ? 1.973 15.655 -22.375 1.00 61.34 92 SER A CA 1
ATOM 725 C C . SER A 1 92 ? 1.664 14.256 -22.922 1.00 61.34 92 SER A C 1
ATOM 727 O O . SER A 1 92 ? 0.495 13.909 -23.077 1.00 61.34 92 SER A O 1
ATOM 729 N N . MET A 1 93 ? 2.681 13.425 -23.171 1.00 62.66 93 MET A N 1
ATOM 730 C CA . MET A 1 93 ? 2.513 12.026 -23.569 1.00 62.66 93 MET A CA 1
ATOM 731 C C . MET A 1 93 ? 2.101 11.145 -22.391 1.00 62.66 93 MET A C 1
ATOM 733 O O . MET A 1 93 ? 1.275 10.266 -22.592 1.00 62.66 93 MET A O 1
ATOM 737 N N . ALA A 1 94 ? 2.592 11.399 -21.174 1.00 60.69 94 ALA A N 1
ATOM 738 C CA . ALA A 1 94 ? 2.146 10.682 -19.976 1.00 60.69 94 ALA A CA 1
ATOM 739 C C . ALA A 1 94 ? 0.667 10.976 -19.648 1.00 60.69 94 ALA A C 1
ATOM 741 O O . ALA A 1 94 ? -0.110 10.056 -19.400 1.00 60.69 94 ALA A O 1
ATOM 742 N N . LEU A 1 95 ? 0.248 12.247 -19.735 1.00 66.19 95 LEU A N 1
ATOM 743 C CA . LEU A 1 95 ? -1.151 12.650 -19.551 1.00 66.19 95 LEU A CA 1
ATOM 744 C C . LEU A 1 95 ? -2.053 12.085 -20.657 1.00 66.19 95 LEU A C 1
ATOM 746 O O . LEU A 1 95 ? -3.149 11.600 -20.381 1.00 66.19 95 LEU A O 1
ATOM 750 N N . ARG A 1 96 ? -1.581 12.098 -21.910 1.00 67.06 96 ARG A N 1
ATOM 751 C CA . ARG A 1 96 ? -2.275 11.440 -23.023 1.00 67.06 96 ARG A CA 1
ATOM 752 C C . ARG A 1 96 ? -2.350 9.928 -22.813 1.00 67.06 96 ARG A C 1
ATOM 754 O O . ARG A 1 96 ? -3.410 9.373 -23.049 1.00 67.06 96 ARG A O 1
ATOM 761 N N . GLY A 1 97 ? -1.281 9.305 -22.318 1.00 64.25 97 GLY A N 1
ATOM 762 C CA . GLY A 1 97 ? -1.197 7.891 -21.952 1.00 64.25 97 GLY A CA 1
ATOM 763 C C . GLY A 1 97 ? -2.262 7.503 -20.934 1.00 64.25 97 GLY A C 1
ATOM 764 O O . GLY A 1 97 ? -3.008 6.554 -21.157 1.00 64.25 97 GLY A O 1
ATOM 765 N N . PHE A 1 98 ? -2.418 8.302 -19.877 1.00 65.38 98 PHE A N 1
ATOM 766 C CA . PHE A 1 98 ? -3.493 8.133 -18.902 1.00 65.38 98 PHE A CA 1
ATOM 767 C C . PHE A 1 98 ? -4.888 8.249 -19.540 1.00 65.38 98 PHE A C 1
ATOM 769 O O . PHE A 1 98 ? -5.735 7.386 -19.321 1.00 65.38 98 PHE A O 1
ATOM 776 N N . LEU A 1 99 ? -5.118 9.258 -20.392 1.00 67.81 99 LEU A N 1
ATOM 777 C CA . LEU A 1 99 ? -6.385 9.416 -21.127 1.00 67.81 99 LEU A CA 1
ATOM 778 C C . LEU A 1 99 ? -6.651 8.274 -22.120 1.00 67.81 99 LEU A C 1
ATOM 780 O O . LEU A 1 99 ? -7.805 7.953 -22.390 1.00 67.81 99 LEU A O 1
ATOM 784 N N . THR A 1 100 ? -5.600 7.650 -22.654 1.00 72.94 100 THR A N 1
ATOM 785 C CA . THR A 1 100 ? -5.686 6.470 -23.525 1.00 72.94 100 THR A CA 1
ATOM 786 C C . THR A 1 100 ? -5.675 5.147 -22.758 1.00 72.94 100 THR A C 1
ATOM 788 O O . THR A 1 100 ? -5.654 4.099 -23.398 1.00 72.94 100 THR A O 1
ATOM 791 N N . LEU A 1 101 ? -5.699 5.180 -21.418 1.00 71.12 101 LEU A N 1
ATOM 792 C CA . LEU A 1 101 ? -5.642 4.004 -20.542 1.00 71.12 101 LEU A CA 1
ATOM 793 C C . LEU A 1 101 ? -4.412 3.120 -20.796 1.00 71.12 101 LEU A C 1
ATOM 795 O O . LEU A 1 101 ? -4.502 1.892 -20.792 1.00 71.12 101 LEU A O 1
ATOM 799 N N . ASP A 1 102 ? -3.254 3.744 -21.013 1.00 82.06 102 ASP A N 1
ATOM 800 C CA . ASP A 1 102 ? -1.986 3.025 -21.055 1.00 82.06 102 ASP A CA 1
ATOM 801 C C . ASP A 1 102 ? -1.772 2.277 -19.721 1.00 82.06 102 ASP A C 1
ATOM 803 O O . ASP A 1 102 ? -1.816 2.911 -18.659 1.00 82.06 102 ASP A O 1
ATOM 807 N N . PRO A 1 103 ? -1.554 0.946 -19.744 1.00 82.06 103 PRO A N 1
ATOM 808 C CA . PRO A 1 103 ? -1.400 0.126 -18.544 1.00 82.06 103 PRO A CA 1
ATOM 809 C C . PRO A 1 103 ? -0.376 0.673 -17.546 1.00 82.06 103 PRO A C 1
ATOM 811 O O . PRO A 1 103 ? -0.618 0.682 -16.339 1.00 82.06 103 PRO A O 1
ATOM 814 N N . VAL A 1 104 ? 0.759 1.166 -18.042 1.00 82.56 104 VAL A N 1
ATOM 815 C CA . VAL A 1 104 ? 1.851 1.637 -17.190 1.00 82.56 104 VAL A CA 1
ATOM 816 C C . VAL A 1 104 ? 1.476 2.960 -16.526 1.00 82.56 104 VAL A C 1
ATOM 818 O O . VAL A 1 104 ? 1.556 3.075 -15.304 1.00 82.56 104 VAL A O 1
ATOM 821 N N . ALA A 1 105 ? 0.986 3.933 -17.300 1.00 85.25 105 ALA A N 1
ATOM 822 C CA . ALA A 1 105 ? 0.512 5.206 -16.754 1.00 85.25 105 ALA A CA 1
ATOM 823 C C . ALA A 1 105 ? -0.624 5.018 -15.731 1.00 85.25 105 ALA A C 1
ATOM 825 O O . ALA A 1 105 ? -0.640 5.678 -14.688 1.00 85.25 105 ALA A O 1
ATOM 826 N N . LEU A 1 106 ? -1.553 4.095 -16.004 1.00 87.38 106 LEU A N 1
ATOM 827 C CA . LEU A 1 106 ? -2.650 3.768 -15.099 1.00 87.38 106 LEU A CA 1
ATOM 828 C C . LEU A 1 106 ? -2.137 3.165 -13.785 1.00 87.38 106 LEU A C 1
ATOM 830 O O . LEU A 1 106 ? -2.524 3.633 -12.717 1.00 87.38 106 LEU A O 1
ATOM 834 N N . ALA A 1 107 ? -1.251 2.167 -13.839 1.00 91.25 107 ALA A N 1
ATOM 835 C CA . ALA A 1 107 ? -0.706 1.541 -12.637 1.00 91.25 107 ALA A CA 1
ATOM 836 C C . ALA A 1 107 ? 0.073 2.538 -11.762 1.00 91.25 107 ALA A C 1
ATOM 838 O O . ALA A 1 107 ? -0.125 2.564 -10.546 1.00 91.25 107 ALA A O 1
ATOM 839 N N . SER A 1 108 ? 0.888 3.407 -12.369 1.00 91.06 108 SER A N 1
ATOM 840 C CA . SER A 1 108 ? 1.617 4.466 -11.657 1.00 91.06 108 SER A CA 1
ATOM 841 C C . SER A 1 108 ? 0.675 5.430 -10.946 1.00 91.06 108 SER A C 1
ATOM 843 O O . SER A 1 108 ? 0.878 5.756 -9.777 1.00 91.06 108 SER A O 1
ATOM 845 N N . PHE A 1 109 ? -0.403 5.839 -11.618 1.00 91.69 109 PHE A N 1
ATOM 846 C CA . PHE A 1 109 ? -1.422 6.698 -11.024 1.00 91.69 109 PHE A CA 1
ATOM 847 C C . PHE A 1 109 ? -2.151 6.022 -9.853 1.00 91.69 109 PHE A C 1
ATOM 849 O O . PHE A 1 109 ? -2.333 6.636 -8.802 1.00 91.69 109 PHE A O 1
ATOM 856 N N . LEU A 1 110 ? -2.528 4.748 -9.999 1.00 95.19 110 LEU A N 1
ATOM 857 C CA . LEU A 1 110 ? -3.202 3.982 -8.947 1.00 95.19 110 LEU A CA 1
ATOM 858 C C . LEU A 1 110 ? -2.316 3.804 -7.706 1.00 95.19 110 LEU A C 1
ATOM 860 O O . LEU A 1 110 ? -2.789 4.033 -6.591 1.00 95.19 110 LEU A O 1
ATOM 864 N N . TYR A 1 111 ? -1.036 3.454 -7.880 1.00 96.62 111 TYR A N 1
ATOM 865 C CA . TYR A 1 111 ? -0.091 3.368 -6.762 1.00 96.62 111 TYR A CA 1
ATOM 866 C C . TYR A 1 111 ? 0.145 4.721 -6.098 1.00 96.62 111 TYR A C 1
ATOM 868 O O . TYR A 1 111 ? 0.168 4.796 -4.871 1.00 96.62 111 TYR A O 1
ATOM 876 N N . PHE A 1 112 ? 0.242 5.795 -6.883 1.00 95.75 112 PHE A N 1
ATOM 877 C CA . PHE A 1 112 ? 0.384 7.142 -6.346 1.00 95.75 112 PHE A CA 1
ATOM 878 C C . PHE A 1 112 ? -0.815 7.542 -5.475 1.00 95.75 112 PHE A C 1
ATOM 880 O O . PHE A 1 112 ? -0.628 8.004 -4.350 1.00 95.75 112 PHE A O 1
ATOM 887 N N . ILE A 1 113 ? -2.049 7.302 -5.932 1.00 97.62 113 ILE A N 1
ATOM 888 C CA . ILE A 1 113 ? -3.246 7.540 -5.111 1.00 97.62 113 ILE A CA 1
ATOM 889 C C . ILE A 1 113 ? -3.219 6.673 -3.851 1.00 97.62 113 ILE A C 1
ATOM 891 O O . ILE A 1 113 ? -3.478 7.180 -2.761 1.00 97.62 113 ILE A O 1
ATOM 895 N N . ALA A 1 114 ? -2.896 5.384 -3.978 1.00 97.88 114 ALA A N 1
ATOM 896 C CA . ALA A 1 114 ? -2.826 4.472 -2.840 1.00 97.88 114 ALA A CA 1
ATOM 897 C C . ALA A 1 114 ? -1.804 4.941 -1.788 1.00 97.88 114 ALA A C 1
ATOM 899 O O . ALA A 1 114 ? -2.092 4.895 -0.592 1.00 97.88 114 ALA A O 1
ATOM 900 N N . LEU A 1 115 ? -0.653 5.465 -2.222 1.00 97.88 115 LEU A N 1
ATOM 901 C CA . LEU A 1 115 ? 0.366 6.056 -1.356 1.00 97.88 115 LEU A CA 1
ATOM 902 C C . LEU A 1 115 ? -0.168 7.286 -0.606 1.00 97.88 115 LEU A C 1
ATOM 904 O O . LEU A 1 115 ? -0.031 7.362 0.615 1.00 97.88 115 LEU A O 1
ATOM 908 N N . ILE A 1 116 ? -0.819 8.219 -1.308 1.00 97.44 116 ILE A N 1
ATOM 909 C CA . ILE A 1 116 ? -1.410 9.419 -0.693 1.00 97.44 116 ILE A CA 1
ATOM 910 C C . ILE A 1 116 ? -2.509 9.046 0.308 1.00 97.44 116 ILE A C 1
ATOM 912 O O . ILE A 1 116 ? -2.542 9.578 1.418 1.00 97.44 116 ILE A O 1
ATOM 916 N N . LEU A 1 117 ? -3.382 8.100 -0.046 1.00 97.06 117 LEU A N 1
ATOM 917 C CA . LEU A 1 117 ? -4.420 7.604 0.854 1.00 97.06 117 LEU A CA 1
ATOM 918 C C . LEU A 1 117 ? -3.811 6.945 2.096 1.00 97.06 117 LEU A C 1
ATOM 920 O O . LEU A 1 117 ? -4.227 7.274 3.205 1.00 97.06 117 LEU A O 1
ATOM 924 N N . SER A 1 118 ? -2.793 6.095 1.941 1.00 95.56 118 S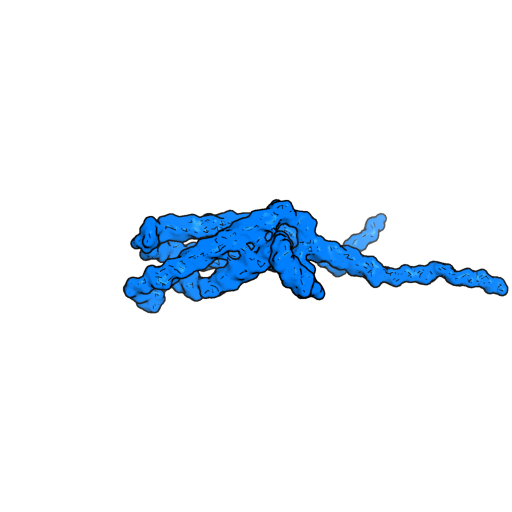ER A N 1
ATOM 925 C CA . SER A 1 118 ? -2.093 5.464 3.069 1.00 95.56 118 SER A CA 1
ATOM 926 C C . SER A 1 118 ? -1.475 6.501 4.011 1.00 95.56 118 SER A C 1
ATOM 928 O O . SER A 1 118 ? -1.615 6.387 5.229 1.00 95.56 118 SER A O 1
ATOM 930 N N . LEU A 1 119 ? -0.837 7.540 3.460 1.00 95.00 119 LEU A N 1
ATOM 931 C CA . LEU A 1 119 ? -0.245 8.636 4.232 1.00 95.00 119 LEU A CA 1
ATOM 932 C C . LEU A 1 119 ? -1.299 9.491 4.945 1.00 95.00 119 LEU A C 1
ATOM 934 O O . LEU A 1 119 ? -1.090 9.897 6.086 1.00 95.00 119 LEU A O 1
ATOM 938 N N . SER A 1 120 ? -2.457 9.719 4.318 1.00 95.31 120 SER A N 1
ATOM 939 C CA . SER A 1 120 ? -3.559 10.472 4.936 1.00 95.31 120 SER A CA 1
ATOM 940 C C . SER A 1 120 ? -4.091 9.815 6.216 1.00 95.31 120 SER A C 1
ATOM 942 O O . SER A 1 120 ? -4.641 10.496 7.078 1.00 95.31 120 SER A O 1
ATOM 944 N N . GLN A 1 121 ? -3.916 8.496 6.351 1.00 92.75 121 GLN A N 1
ATOM 945 C CA . GLN A 1 121 ? -4.390 7.711 7.489 1.00 92.75 121 GLN A CA 1
ATOM 946 C C . GLN A 1 121 ? -3.335 7.515 8.585 1.00 92.75 121 GLN A C 1
ATOM 948 O O . GLN A 1 121 ? -3.631 6.868 9.590 1.00 92.75 121 GLN A O 1
ATOM 953 N N . GLN A 1 122 ? -2.133 8.085 8.435 1.00 92.06 122 GLN A N 1
ATOM 954 C CA . GLN A 1 122 ? -1.019 7.864 9.360 1.00 92.06 122 GLN A CA 1
ATOM 955 C C . GLN A 1 122 ? -1.382 8.212 10.809 1.00 92.06 122 GLN A C 1
ATOM 957 O O . GLN A 1 122 ? -1.158 7.407 11.707 1.00 92.06 122 GLN A O 1
ATOM 962 N N . MET A 1 123 ? -2.033 9.360 11.028 1.00 91.81 123 MET A N 1
ATOM 963 C CA . MET A 1 123 ? -2.451 9.783 12.371 1.00 91.81 123 MET A CA 1
ATOM 964 C C . MET A 1 123 ? -3.423 8.792 13.024 1.00 91.81 123 MET A C 1
ATOM 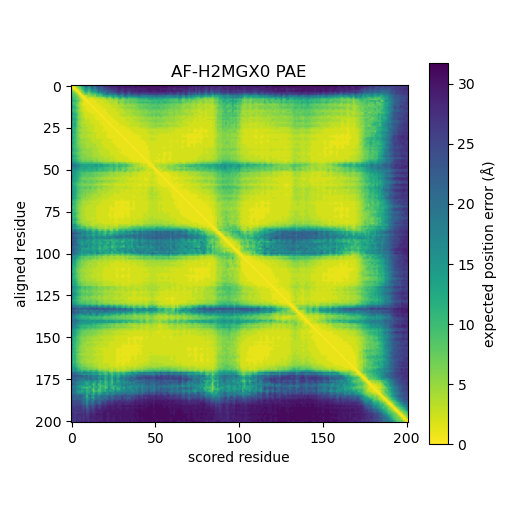966 O O . MET A 1 123 ? -3.356 8.563 14.231 1.00 91.81 123 MET A O 1
ATOM 970 N N . THR A 1 124 ? -4.321 8.184 12.245 1.00 92.81 124 THR A N 1
ATOM 971 C CA . THR A 1 124 ? -5.254 7.177 12.766 1.00 92.81 124 THR A CA 1
ATOM 972 C C . THR A 1 124 ? -4.529 5.867 13.073 1.00 92.81 124 THR A C 1
ATOM 974 O O . THR A 1 124 ? -4.785 5.272 14.116 1.00 92.81 124 THR A O 1
ATOM 977 N N . SER A 1 125 ? -3.583 5.441 12.231 1.00 92.25 125 SER A N 1
ATOM 978 C CA . SER A 1 125 ? -2.754 4.258 12.503 1.00 92.25 125 SER A CA 1
ATOM 979 C C . SER A 1 125 ? -1.892 4.434 13.764 1.00 92.25 125 SER A C 1
ATOM 981 O O . SER A 1 125 ? -1.835 3.526 14.595 1.00 92.25 125 SER A O 1
ATOM 983 N N . ASP A 1 126 ? -1.305 5.616 13.974 1.00 91.94 126 ASP A N 1
ATOM 984 C CA . ASP A 1 126 ? -0.542 5.942 15.189 1.00 91.94 126 ASP A CA 1
ATOM 985 C C . ASP A 1 126 ? -1.440 5.930 16.437 1.00 91.94 126 ASP A C 1
ATOM 987 O O . ASP A 1 126 ? -1.077 5.395 17.487 1.00 91.94 126 ASP A O 1
ATOM 991 N N . ARG A 1 127 ? -2.663 6.454 16.308 1.00 92.69 127 ARG A N 1
ATOM 992 C CA . ARG A 1 127 ? -3.679 6.425 17.366 1.00 92.69 127 ARG A CA 1
ATOM 993 C C . ARG A 1 127 ? -4.096 5.001 17.751 1.00 92.69 127 ARG A C 1
ATOM 995 O O . ARG A 1 127 ? -4.325 4.742 18.932 1.00 92.69 127 ARG A O 1
ATOM 1002 N N . ILE A 1 128 ? -4.186 4.084 16.782 1.00 93.69 128 ILE A N 1
ATOM 1003 C CA . ILE A 1 128 ? -4.465 2.659 17.026 1.00 93.69 128 ILE A CA 1
ATOM 1004 C C . ILE A 1 128 ? -3.282 1.998 17.743 1.00 93.69 128 ILE A C 1
ATOM 1006 O O . ILE A 1 128 ? -3.492 1.267 18.706 1.00 93.69 128 ILE A O 1
ATOM 1010 N N . ASN A 1 129 ? -2.043 2.291 17.338 1.00 93.44 129 ASN A N 1
ATOM 1011 C CA . ASN A 1 129 ? -0.842 1.757 17.990 1.00 93.44 129 ASN A CA 1
ATOM 1012 C C . ASN A 1 129 ? -0.755 2.139 19.482 1.00 93.44 129 ASN A C 1
ATOM 1014 O O . ASN A 1 129 ? -0.348 1.334 20.316 1.00 93.44 129 ASN A O 1
ATOM 1018 N N . LEU A 1 130 ? -1.196 3.349 19.834 1.00 91.50 130 LEU A N 1
ATOM 1019 C CA . LEU A 1 130 ? -1.172 3.870 21.206 1.00 91.50 130 LEU A CA 1
ATOM 1020 C C . LEU A 1 130 ? -2.390 3.475 22.061 1.00 91.50 130 LEU A C 1
ATOM 1022 O O . LEU A 1 130 ? -2.541 3.994 23.171 1.00 91.50 130 LEU A O 1
ATOM 1026 N N . TYR A 1 131 ? -3.247 2.566 21.580 1.00 88.81 131 TYR A N 1
ATOM 1027 C CA . TYR A 1 131 ? -4.519 2.222 22.225 1.00 88.81 131 TYR A CA 1
ATOM 1028 C C . TYR A 1 131 ? -4.382 1.876 23.718 1.00 88.81 131 TYR A C 1
ATOM 1030 O O . TYR A 1 131 ? -5.132 2.402 24.535 1.00 88.81 131 TYR A O 1
ATOM 1038 N N . LEU A 1 132 ? -3.389 1.064 24.102 1.00 83.31 132 LEU A N 1
ATOM 1039 C CA . LEU A 1 132 ? -3.194 0.659 25.502 1.00 83.31 132 LEU A CA 1
ATOM 1040 C C . LEU A 1 132 ? -2.713 1.796 26.418 1.00 83.31 132 LEU A C 1
ATOM 1042 O O . LEU A 1 132 ? -3.031 1.799 27.604 1.00 83.31 132 LEU A O 1
ATOM 1046 N N . THR A 1 133 ? -1.925 2.742 25.904 1.00 79.38 133 THR A N 1
ATOM 1047 C CA . THR A 1 133 ? -1.214 3.733 26.733 1.00 79.38 133 THR A CA 1
ATOM 1048 C C . THR A 1 133 ? -2.003 5.027 26.922 1.00 79.38 133 THR A C 1
ATOM 1050 O O . THR A 1 133 ? -1.829 5.706 27.929 1.00 79.38 133 THR A O 1
ATOM 1053 N N . ALA A 1 134 ? -2.874 5.378 25.977 1.00 73.88 134 ALA A N 1
ATOM 1054 C CA . ALA A 1 134 ? -3.588 6.655 25.975 1.00 73.88 134 ALA A CA 1
ATOM 1055 C C . ALA A 1 134 ? -5.086 6.481 25.679 1.00 73.88 134 ALA A C 1
ATOM 1057 O O . ALA A 1 134 ? -5.686 7.303 24.992 1.00 73.88 134 ALA A O 1
ATOM 1058 N N . ASN A 1 135 ? -5.690 5.402 26.189 1.00 69.69 135 ASN A N 1
ATOM 1059 C CA . ASN A 1 135 ? -7.060 5.008 25.856 1.00 69.69 135 ASN A CA 1
ATOM 1060 C C . ASN A 1 135 ? -8.085 6.130 26.113 1.00 69.69 135 ASN A C 1
ATOM 1062 O O . ASN A 1 135 ? -8.816 6.506 25.211 1.00 69.69 135 ASN A O 1
ATOM 1066 N N . GLU A 1 136 ? -8.096 6.753 27.294 1.00 74.81 136 GLU A N 1
ATOM 1067 C CA . GLU A 1 136 ? -9.128 7.756 27.617 1.00 74.81 136 GLU A CA 1
ATOM 1068 C C . GLU A 1 136 ? -8.954 9.097 26.885 1.00 74.81 136 GLU A C 1
ATOM 1070 O O . GLU A 1 136 ? -9.938 9.772 26.583 1.00 74.81 136 GLU A O 1
ATOM 1075 N N . THR A 1 137 ? -7.718 9.492 26.567 1.00 81.25 137 THR A N 1
ATOM 1076 C CA . THR A 1 137 ? -7.435 10.762 25.875 1.00 81.25 137 THR A CA 1
ATOM 1077 C C . THR A 1 137 ? -7.526 10.623 24.360 1.00 81.25 137 THR A C 1
ATOM 1079 O O . THR A 1 137 ? -8.019 11.525 23.682 1.00 81.25 137 THR A O 1
ATOM 1082 N N . LEU A 1 138 ? -7.074 9.489 23.819 1.00 83.69 138 LEU A N 1
ATOM 1083 C CA . LEU A 1 138 ? -7.139 9.184 22.398 1.00 83.69 138 LEU A CA 1
ATOM 1084 C C . LEU A 1 138 ? -8.421 8.467 22.003 1.00 83.69 138 LEU A C 1
ATOM 1086 O O . LEU A 1 138 ? -8.676 8.423 20.818 1.00 83.69 138 LEU A O 1
ATOM 1090 N N . TRP A 1 139 ? -9.249 7.909 22.876 1.00 87.06 139 TRP A N 1
ATOM 1091 C CA . TRP A 1 139 ? -10.475 7.208 22.467 1.00 87.06 139 TRP A CA 1
ATOM 1092 C C . TRP A 1 139 ? -11.659 7.599 23.356 1.00 87.06 139 TRP A C 1
ATOM 1094 O O . TRP A 1 139 ? -12.072 6.840 24.230 1.00 87.06 139 TRP A O 1
ATOM 1104 N N . PRO A 1 140 ? -12.262 8.782 23.115 1.00 85.75 140 PRO A N 1
ATOM 1105 C CA . PRO A 1 140 ? -13.491 9.171 23.794 1.00 85.75 140 PRO A CA 1
ATOM 1106 C C . PRO A 1 140 ? -14.601 8.123 23.598 1.00 85.75 140 PRO A C 1
ATOM 1108 O O . PRO A 1 140 ? -14.708 7.557 22.498 1.00 85.75 140 PRO A O 1
ATOM 1111 N N . PRO A 1 141 ? -15.470 7.892 24.600 1.00 80.75 141 PRO A N 1
ATOM 1112 C CA . PRO A 1 141 ? -16.553 6.918 24.500 1.00 80.75 141 PRO A CA 1
ATOM 1113 C C . PRO A 1 141 ? -17.418 7.144 23.252 1.00 80.75 141 PRO A C 1
ATOM 1115 O O . PRO A 1 141 ? -17.875 8.256 22.992 1.00 80.75 141 PRO A O 1
ATOM 1118 N N . GLY A 1 142 ? -17.629 6.090 22.459 1.00 81.50 142 GLY A N 1
ATOM 1119 C CA . GLY A 1 142 ? -18.434 6.138 21.230 1.00 81.50 142 GLY A CA 1
ATOM 1120 C C . GLY A 1 142 ? -17.728 6.709 19.990 1.00 81.50 142 GLY A C 1
ATOM 1121 O O . GLY A 1 142 ? -18.299 6.669 18.900 1.00 81.50 142 GLY A O 1
ATOM 1122 N N . SER A 1 143 ? -16.485 7.190 20.108 1.00 87.50 143 SER A N 1
ATOM 1123 C CA . SER A 1 143 ? -15.729 7.731 18.966 1.00 87.50 143 SER A CA 1
ATOM 1124 C C . SER A 1 143 ? -15.196 6.650 18.014 1.00 87.50 143 SER A C 1
ATOM 1126 O O . SER A 1 143 ? -14.998 6.916 16.828 1.00 87.50 143 SER A O 1
ATOM 1128 N N . GLU A 1 144 ? -15.031 5.414 18.497 1.00 88.25 144 GLU A N 1
ATOM 1129 C CA . GLU A 1 144 ? -14.457 4.280 17.757 1.00 88.25 144 GLU A CA 1
ATOM 1130 C C . GLU A 1 144 ? -15.084 4.101 16.372 1.00 88.25 144 GLU A C 1
ATOM 1132 O O . GLU A 1 144 ? -14.369 4.011 15.377 1.00 88.25 144 GLU A O 1
ATOM 1137 N N . GLN A 1 145 ? -16.419 4.131 16.277 1.00 88.19 145 GLN A N 1
ATOM 1138 C CA . GLN A 1 145 ? -17.108 3.982 14.993 1.00 88.19 145 GLN A CA 1
ATOM 1139 C C . GLN A 1 145 ? -16.816 5.128 14.026 1.00 88.19 145 GLN A C 1
ATOM 1141 O O . GLN A 1 145 ? -16.655 4.888 12.831 1.00 88.19 145 GLN A O 1
ATOM 1146 N N . GLN A 1 146 ? -16.747 6.361 14.525 1.00 90.62 146 GLN A N 1
ATOM 1147 C CA . GLN A 1 146 ? -16.527 7.544 13.693 1.00 90.62 146 GLN A CA 1
ATOM 1148 C C . GLN A 1 146 ? -15.110 7.576 13.113 1.00 90.62 146 GLN A C 1
ATOM 1150 O O . GLN A 1 146 ? -14.911 8.100 12.022 1.00 90.62 146 GLN A O 1
ATOM 1155 N N . ILE A 1 147 ? -14.138 6.993 13.817 1.00 92.06 147 ILE A N 1
ATOM 1156 C CA . ILE A 1 147 ? -12.721 7.013 13.431 1.00 92.06 147 ILE A CA 1
ATOM 1157 C C . ILE A 1 147 ? -12.328 5.755 12.658 1.00 92.06 147 ILE A C 1
ATOM 1159 O O . ILE A 1 147 ? -11.651 5.844 11.636 1.00 92.06 147 ILE A O 1
ATOM 1163 N N . LEU A 1 148 ? -12.762 4.577 13.112 1.00 94.06 148 LEU A N 1
ATOM 1164 C CA . LEU A 1 148 ? -12.336 3.311 12.520 1.00 94.06 148 LEU A CA 1
ATOM 1165 C C . LEU A 1 148 ? -13.066 3.005 11.219 1.00 94.06 148 LEU A C 1
ATOM 1167 O O . LEU A 1 148 ? -12.433 2.523 10.291 1.00 94.06 148 LEU A O 1
ATOM 1171 N N . ARG A 1 149 ? -14.360 3.322 11.083 1.00 93.00 149 ARG A N 1
ATOM 1172 C CA . ARG A 1 149 ? -15.082 3.072 9.821 1.00 93.00 149 ARG A CA 1
ATOM 1173 C C . ARG A 1 149 ? -14.421 3.730 8.600 1.00 93.00 149 ARG A C 1
ATOM 1175 O O . ARG A 1 149 ? -14.183 3.007 7.632 1.00 93.00 149 ARG A O 1
ATOM 1182 N N . PRO A 1 150 ? -14.092 5.039 8.603 1.00 94.50 150 PRO A N 1
ATOM 1183 C CA . PRO A 1 150 ? -13.404 5.641 7.465 1.00 94.50 150 PRO A CA 1
ATOM 1184 C C . PRO A 1 150 ? -11.997 5.065 7.276 1.00 94.50 150 PRO A C 1
ATOM 1186 O O . PRO A 1 150 ? -11.609 4.813 6.141 1.00 94.50 150 PRO A O 1
ATOM 1189 N N . TRP A 1 151 ? -11.263 4.771 8.352 1.00 95.62 151 TRP A N 1
ATOM 1190 C CA . TRP A 1 151 ? -9.936 4.156 8.256 1.00 95.62 151 TRP A CA 1
ATOM 1191 C C . TRP A 1 151 ? -9.976 2.768 7.593 1.00 95.62 151 TRP A C 1
ATOM 1193 O O . TRP A 1 151 ? -9.186 2.497 6.686 1.00 95.62 151 TRP A O 1
ATOM 1203 N N . ILE A 1 152 ? -10.933 1.911 7.971 1.00 95.88 152 ILE A N 1
ATOM 1204 C CA . ILE A 1 152 ? -11.148 0.591 7.354 1.00 95.88 152 ILE A CA 1
ATOM 1205 C C . ILE A 1 152 ? -11.543 0.752 5.882 1.00 95.88 152 ILE A C 1
ATOM 1207 O O . ILE A 1 152 ? -11.014 0.051 5.020 1.00 95.88 152 ILE A O 1
ATOM 1211 N N . ALA A 1 153 ? -12.444 1.691 5.576 1.00 96.06 153 ALA A N 1
ATOM 1212 C CA . ALA A 1 153 ? -12.866 1.959 4.205 1.00 96.06 153 ALA A CA 1
ATOM 1213 C C . ALA A 1 153 ? -11.692 2.419 3.327 1.00 96.06 153 ALA A C 1
ATOM 1215 O O . ALA A 1 153 ? -11.535 1.927 2.212 1.00 96.06 153 ALA A O 1
ATOM 1216 N N . VAL A 1 154 ? -10.826 3.303 3.833 1.00 96.56 154 VAL A N 1
ATOM 1217 C CA . VAL A 1 154 ? -9.629 3.743 3.105 1.00 96.56 154 VAL A CA 1
ATOM 1218 C C . VAL A 1 154 ? -8.649 2.585 2.905 1.00 96.56 154 VAL A C 1
ATOM 1220 O O . VAL A 1 154 ? -8.150 2.422 1.797 1.00 96.56 154 VAL A O 1
ATOM 1223 N N . ASN A 1 155 ? -8.422 1.731 3.911 1.00 96.19 155 ASN A N 1
ATOM 1224 C CA . ASN A 1 155 ? -7.577 0.538 3.754 1.00 96.19 155 ASN A CA 1
ATOM 1225 C C . ASN A 1 155 ? -8.137 -0.438 2.704 1.00 96.19 155 ASN A C 1
ATOM 1227 O O . ASN A 1 155 ? -7.372 -1.005 1.924 1.00 96.19 155 ASN A O 1
ATOM 1231 N N . LEU A 1 156 ? -9.463 -0.595 2.630 1.00 97.69 156 LEU A N 1
ATOM 1232 C CA . LEU A 1 156 ? -10.111 -1.375 1.575 1.00 97.69 156 LEU A CA 1
ATOM 1233 C C . LEU A 1 156 ? -9.871 -0.756 0.195 1.00 97.69 156 LEU A C 1
ATOM 1235 O O . LEU A 1 156 ? -9.483 -1.462 -0.731 1.00 97.69 156 LEU A O 1
ATOM 1239 N N . VAL A 1 157 ? -10.071 0.557 0.054 1.00 98.25 157 VAL A N 1
ATOM 1240 C CA . VAL A 1 157 ? -9.815 1.264 -1.209 1.00 98.25 157 VAL A CA 1
ATOM 1241 C C . VAL A 1 157 ? -8.351 1.114 -1.620 1.00 98.25 157 VAL A C 1
ATOM 1243 O O . VAL A 1 157 ? -8.083 0.792 -2.773 1.00 98.25 157 VAL A O 1
ATOM 1246 N N . VAL A 1 158 ? -7.406 1.264 -0.690 1.00 97.94 158 VAL A N 1
ATOM 1247 C CA . VAL A 1 158 ? -5.974 1.044 -0.942 1.00 97.94 158 VAL A CA 1
ATOM 1248 C C . VAL A 1 158 ? -5.719 -0.380 -1.438 1.00 97.94 158 VAL A C 1
ATOM 1250 O O . VAL A 1 158 ? -5.050 -0.543 -2.456 1.00 97.94 158 VAL A O 1
ATOM 1253 N N . ALA A 1 159 ? -6.289 -1.401 -0.792 1.00 98.12 159 ALA A N 1
ATOM 1254 C CA . ALA A 1 159 ? -6.134 -2.792 -1.221 1.00 98.12 159 ALA A CA 1
ATOM 1255 C C . ALA A 1 159 ? -6.684 -3.037 -2.637 1.00 98.12 159 ALA A C 1
ATOM 1257 O O . ALA A 1 159 ? -6.045 -3.724 -3.434 1.00 98.12 159 ALA A O 1
ATOM 1258 N N . LEU A 1 160 ? -7.824 -2.430 -2.982 1.00 98.31 160 LEU A N 1
ATOM 1259 C CA . LEU A 1 160 ? -8.400 -2.512 -4.326 1.00 98.31 160 LEU A CA 1
ATOM 1260 C C . LEU A 1 160 ? -7.524 -1.807 -5.370 1.00 98.31 160 LEU A C 1
ATOM 1262 O O . LEU A 1 160 ? -7.228 -2.395 -6.408 1.00 98.31 160 LEU A O 1
ATOM 1266 N N . LEU A 1 161 ? -7.075 -0.579 -5.094 1.00 98.06 161 LEU A N 1
ATOM 1267 C CA . LEU A 1 161 ? -6.203 0.187 -5.994 1.00 98.06 161 LEU A CA 1
ATOM 1268 C C . LEU A 1 161 ? -4.898 -0.562 -6.270 1.00 98.06 161 LEU A C 1
ATOM 1270 O O . LEU A 1 161 ? -4.504 -0.715 -7.424 1.00 98.06 161 LEU A O 1
ATOM 1274 N N . VAL A 1 162 ? -4.260 -1.069 -5.213 1.00 97.81 162 VAL A N 1
ATOM 1275 C CA . VAL A 1 162 ? -3.039 -1.875 -5.294 1.00 97.81 162 VAL A CA 1
ATOM 1276 C C . VAL A 1 162 ? -3.276 -3.158 -6.089 1.00 97.81 162 VAL A C 1
ATOM 1278 O O . VAL A 1 162 ? -2.456 -3.500 -6.938 1.00 97.81 162 VAL A O 1
ATOM 1281 N N . GLY A 1 163 ? -4.379 -3.867 -5.833 1.00 96.94 163 GLY A N 1
ATOM 1282 C CA . GLY A 1 163 ? -4.710 -5.109 -6.531 1.00 96.94 163 GLY A CA 1
ATOM 1283 C C . GLY A 1 163 ? -4.924 -4.896 -8.030 1.00 96.94 163 GLY A C 1
ATOM 1284 O O . GLY A 1 163 ? -4.393 -5.654 -8.841 1.00 96.94 163 GLY A O 1
ATOM 1285 N N . VAL A 1 164 ? -5.634 -3.828 -8.408 1.00 95.56 164 VAL A N 1
ATOM 1286 C CA . VAL A 1 164 ? -5.820 -3.447 -9.817 1.00 95.56 164 VAL A CA 1
ATOM 1287 C C . VAL A 1 164 ? -4.490 -3.034 -10.446 1.00 95.56 164 VAL A C 1
ATOM 1289 O O . VAL A 1 164 ? -4.164 -3.515 -11.527 1.00 95.56 164 VAL A O 1
ATOM 1292 N N . ALA A 1 165 ? -3.691 -2.201 -9.775 1.00 94.12 165 ALA A N 1
ATOM 1293 C CA . ALA A 1 165 ? -2.383 -1.782 -10.279 1.00 94.12 165 ALA A CA 1
ATOM 1294 C C . ALA A 1 165 ? -1.452 -2.982 -10.517 1.00 94.12 165 ALA A C 1
ATOM 1296 O O . ALA A 1 165 ? -0.824 -3.086 -11.571 1.00 94.12 165 ALA A O 1
ATOM 1297 N N . TRP A 1 166 ? -1.423 -3.932 -9.579 1.00 94.81 166 TRP A N 1
ATOM 1298 C CA . TRP A 1 166 ? -0.666 -5.172 -9.721 1.00 94.81 166 TRP A CA 1
ATOM 1299 C C . TRP A 1 166 ? -1.170 -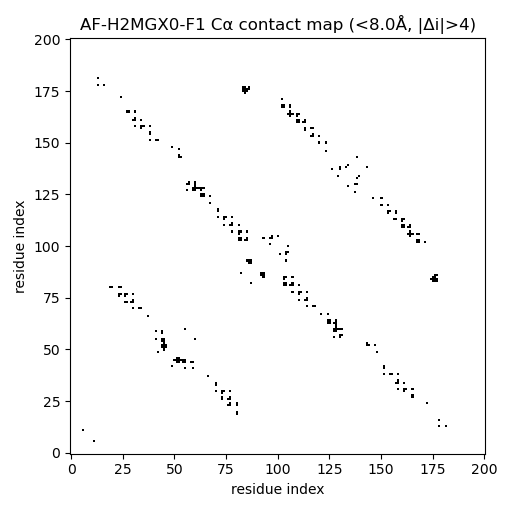6.031 -10.884 1.00 94.81 166 TRP A C 1
ATOM 1301 O O . TRP A 1 166 ? -0.354 -6.524 -11.662 1.00 94.81 166 TRP A O 1
ATOM 1311 N N . ALA A 1 167 ? -2.488 -6.185 -11.050 1.00 91.56 167 AL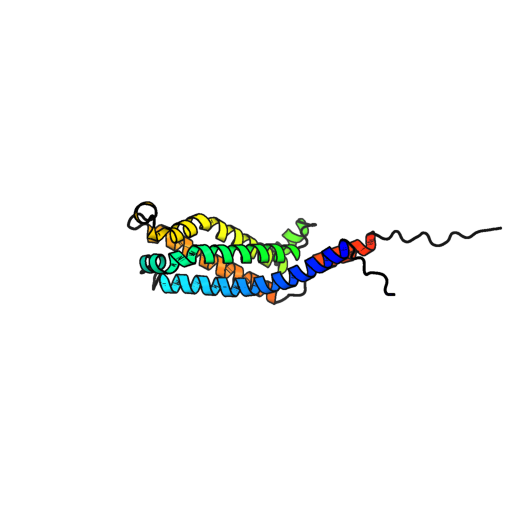A A N 1
ATOM 1312 C CA . ALA A 1 167 ? -3.057 -6.930 -12.172 1.00 91.56 167 ALA A CA 1
ATOM 1313 C C . ALA A 1 167 ? -2.655 -6.308 -13.518 1.00 91.56 167 ALA A C 1
ATOM 1315 O O . ALA A 1 167 ? -2.225 -7.019 -14.424 1.00 91.56 167 ALA A O 1
ATOM 1316 N N . VAL A 1 168 ? -2.721 -4.979 -13.625 1.00 89.44 168 VAL A N 1
ATOM 1317 C CA . VAL A 1 168 ? -2.315 -4.237 -14.824 1.00 89.44 168 VAL A CA 1
ATOM 1318 C C . VAL A 1 168 ? -0.829 -4.465 -15.131 1.00 89.44 168 VAL A C 1
ATOM 1320 O O . VAL A 1 168 ? -0.503 -4.879 -16.244 1.00 89.44 168 VAL A O 1
ATOM 1323 N N . ILE A 1 169 ? 0.066 -4.302 -14.149 1.00 85.38 169 ILE A N 1
ATOM 1324 C CA . ILE A 1 169 ? 1.514 -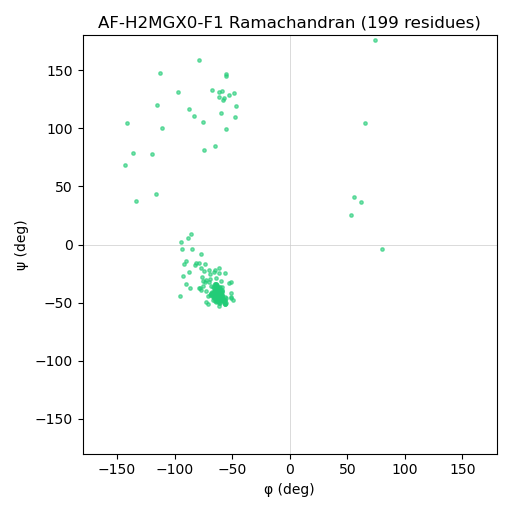4.536 -14.329 1.00 85.38 169 ILE A CA 1
ATOM 1325 C C . ILE A 1 169 ? 1.820 -5.993 -14.684 1.00 85.38 169 ILE A C 1
ATOM 1327 O O . ILE A 1 169 ? 2.658 -6.259 -15.545 1.00 85.38 169 ILE A O 1
ATOM 1331 N N . SER A 1 170 ? 1.116 -6.945 -14.071 1.00 84.31 170 SER A N 1
ATOM 1332 C CA . SER A 1 170 ? 1.354 -8.378 -14.281 1.00 84.31 170 SER A CA 1
ATOM 1333 C C . SER A 1 170 ? 1.035 -8.837 -15.705 1.00 84.31 170 SER A C 1
ATOM 1335 O O . SER A 1 170 ? 1.584 -9.838 -16.156 1.00 84.31 170 SER A O 1
ATOM 1337 N N . THR A 1 171 ? 0.179 -8.115 -16.438 1.00 79.00 171 THR A N 1
ATOM 1338 C CA . THR A 1 171 ? -0.125 -8.443 -17.843 1.00 79.00 171 THR A CA 1
ATOM 1339 C C . THR A 1 171 ? 0.964 -8.019 -18.829 1.00 79.00 171 THR A C 1
ATOM 1341 O O . THR A 1 171 ? 0.996 -8.539 -19.944 1.00 79.00 171 THR A O 1
ATOM 1344 N N . ARG A 1 172 ? 1.843 -7.077 -18.458 1.00 69.81 172 ARG A N 1
ATOM 1345 C CA . ARG A 1 172 ? 2.916 -6.554 -19.323 1.00 69.81 172 ARG A CA 1
ATOM 1346 C C . ARG A 1 172 ? 4.191 -6.269 -18.517 1.00 69.81 172 ARG A C 1
ATOM 1348 O O . ARG A 1 172 ? 4.563 -5.105 -18.357 1.00 69.81 172 ARG A O 1
ATOM 1355 N N . PRO A 1 173 ? 4.878 -7.309 -18.013 1.00 62.84 173 PRO A N 1
ATOM 1356 C CA . PRO A 1 173 ? 6.075 -7.127 -17.194 1.00 62.84 173 PRO A CA 1
ATOM 1357 C C . PRO A 1 173 ? 7.250 -6.489 -17.957 1.00 62.84 173 PRO A C 1
ATOM 1359 O O . PRO A 1 173 ? 8.097 -5.873 -17.309 1.00 62.84 173 PRO A O 1
ATOM 1362 N N . ASP A 1 174 ? 7.264 -6.574 -19.293 1.00 59.44 174 ASP A N 1
ATOM 1363 C CA . ASP A 1 174 ? 8.435 -6.298 -20.145 1.00 59.44 174 ASP A CA 1
ATOM 1364 C C . ASP A 1 174 ? 8.542 -4.861 -20.698 1.00 59.44 174 ASP A C 1
ATOM 1366 O O . ASP A 1 174 ? 9.515 -4.542 -21.373 1.00 59.44 174 ASP A O 1
ATOM 1370 N N . ILE A 1 175 ? 7.566 -3.976 -20.451 1.00 58.38 175 ILE A N 1
ATOM 1371 C CA . ILE A 1 175 ? 7.634 -2.579 -20.923 1.00 58.38 175 ILE A CA 1
ATOM 1372 C C . ILE A 1 175 ? 8.462 -1.745 -19.930 1.00 58.38 175 ILE A C 1
ATOM 1374 O O . ILE A 1 175 ? 8.013 -1.506 -18.805 1.00 58.38 175 ILE A O 1
ATOM 1378 N N . ASP A 1 176 ? 9.655 -1.308 -20.352 1.00 59.22 176 ASP A N 1
ATOM 1379 C CA . ASP A 1 176 ? 10.568 -0.432 -19.600 1.00 59.22 176 ASP A CA 1
ATOM 1380 C C . ASP A 1 176 ? 11.240 0.591 -20.542 1.00 59.22 176 ASP A C 1
ATOM 1382 O O . ASP A 1 176 ? 12.141 0.258 -21.310 1.00 59.22 176 ASP A O 1
ATOM 1386 N N . TYR A 1 177 ? 10.786 1.849 -20.493 1.00 56.97 177 TYR A N 1
ATOM 1387 C CA . TYR A 1 177 ? 11.335 2.940 -21.309 1.00 56.97 177 TYR A CA 1
ATOM 1388 C C . TYR A 1 177 ? 12.628 3.546 -20.725 1.00 56.97 177 TYR A C 1
ATOM 1390 O O . TYR A 1 177 ? 13.342 4.244 -21.449 1.00 56.97 177 TYR A O 1
ATOM 1398 N N . THR A 1 178 ? 12.956 3.303 -19.448 1.00 56.94 178 THR A N 1
ATOM 1399 C CA . THR A 1 178 ? 14.180 3.839 -18.820 1.00 56.94 178 THR A CA 1
ATOM 1400 C C . THR A 1 178 ? 15.412 3.058 -19.257 1.00 56.94 178 THR A C 1
ATOM 1402 O O . THR A 1 178 ? 16.442 3.667 -19.548 1.00 56.94 178 THR A O 1
ATOM 1405 N N . GLU A 1 179 ? 15.315 1.729 -19.382 1.00 56.78 179 GLU A N 1
ATOM 1406 C CA . GLU A 1 179 ? 16.391 0.929 -19.985 1.00 56.78 179 GLU A CA 1
ATOM 1407 C C . GLU A 1 179 ? 16.665 1.396 -21.421 1.00 56.78 179 GLU A C 1
ATOM 1409 O O . GLU A 1 179 ? 17.814 1.653 -21.773 1.00 56.78 179 GLU A O 1
ATOM 1414 N N . GLU A 1 180 ? 15.616 1.610 -22.221 1.00 57.72 180 GLU A N 1
ATOM 1415 C CA . GLU A 1 180 ? 15.747 2.121 -23.589 1.00 57.72 180 GLU A CA 1
ATOM 1416 C C . GLU A 1 180 ? 16.430 3.499 -23.626 1.00 57.72 180 GLU A C 1
ATOM 1418 O O . GLU A 1 180 ? 17.341 3.699 -24.429 1.00 57.72 180 GLU A O 1
ATOM 1423 N N . PHE A 1 181 ? 16.066 4.423 -22.726 1.00 56.00 181 PHE A N 1
ATOM 1424 C CA . PHE A 1 181 ? 16.677 5.756 -22.621 1.00 56.00 181 PHE A CA 1
ATOM 1425 C C . PHE A 1 181 ? 18.159 5.706 -22.210 1.00 56.00 181 PHE A C 1
ATOM 1427 O O . PHE A 1 181 ? 18.994 6.404 -22.790 1.00 56.00 181 PHE A O 1
ATOM 1434 N N . LEU A 1 182 ? 18.512 4.852 -21.243 1.00 58.38 182 LEU A N 1
ATOM 1435 C CA . LEU A 1 182 ? 19.903 4.643 -20.824 1.00 58.38 182 LEU A CA 1
ATOM 1436 C C . LEU A 1 182 ? 20.749 4.017 -21.941 1.00 58.38 182 LEU A C 1
ATOM 1438 O O . LEU A 1 182 ? 21.926 4.352 -22.073 1.00 58.38 182 LEU A O 1
ATOM 1442 N N . MET A 1 183 ? 20.147 3.157 -22.766 1.00 61.38 183 MET A N 1
ATOM 1443 C CA . MET A 1 183 ? 20.793 2.580 -23.946 1.00 61.38 183 MET A CA 1
ATOM 1444 C C . MET A 1 183 ? 20.884 3.588 -25.103 1.00 61.38 183 ME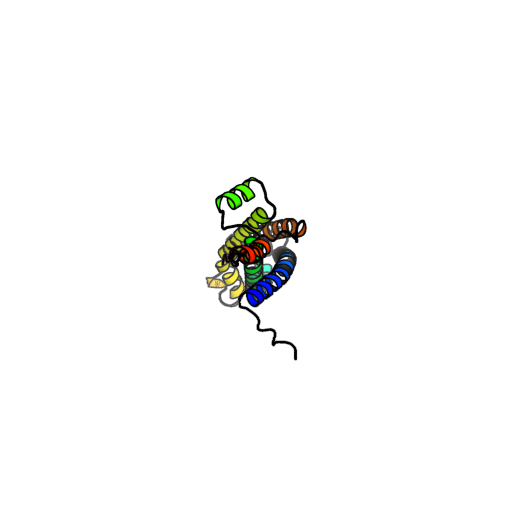T A C 1
ATOM 1446 O O . MET A 1 183 ? 21.856 3.567 -25.847 1.00 61.38 183 MET A O 1
ATOM 1450 N N . THR A 1 184 ? 19.939 4.525 -25.255 1.00 59.66 184 THR A N 1
ATOM 1451 C CA . THR A 1 184 ? 20.024 5.567 -26.303 1.00 59.66 184 THR A CA 1
ATOM 1452 C C . THR A 1 184 ? 21.022 6.677 -25.975 1.00 59.66 184 THR A C 1
ATOM 1454 O O . THR A 1 184 ? 21.632 7.212 -26.897 1.00 59.66 184 THR A O 1
ATOM 1457 N N . MET A 1 185 ? 21.283 6.976 -24.695 1.00 55.88 185 MET A N 1
ATOM 1458 C CA . MET A 1 185 ? 22.411 7.842 -24.301 1.00 55.88 185 MET A CA 1
ATOM 1459 C C . MET A 1 185 ? 23.770 7.335 -24.825 1.00 55.88 185 MET A C 1
ATOM 1461 O O . MET A 1 185 ? 24.690 8.133 -24.991 1.00 55.88 185 MET A O 1
ATOM 1465 N N . GLU A 1 186 ? 23.904 6.033 -25.101 1.00 51.19 186 GLU A N 1
ATOM 1466 C CA . GLU A 1 186 ? 25.089 5.434 -25.731 1.00 51.19 186 GLU A CA 1
ATOM 1467 C C . GLU A 1 186 ? 25.304 5.930 -27.172 1.00 51.19 186 GLU A C 1
ATOM 1469 O O . GLU A 1 186 ? 26.444 6.102 -27.599 1.00 51.19 186 GLU A O 1
ATOM 1474 N N . VAL A 1 187 ? 24.221 6.203 -27.911 1.00 54.00 187 VAL A N 1
ATOM 1475 C CA . VAL A 1 187 ? 24.261 6.557 -29.341 1.00 54.00 187 VAL A CA 1
ATOM 1476 C C . VAL A 1 187 ? 24.657 8.020 -29.552 1.00 54.00 187 VAL A C 1
ATOM 1478 O O . VAL A 1 187 ? 25.423 8.322 -30.464 1.00 54.00 187 VAL A O 1
ATOM 1481 N N . GLU A 1 188 ? 24.201 8.925 -28.686 1.00 50.91 188 GLU A N 1
ATOM 1482 C CA . GLU A 1 188 ? 24.497 10.362 -28.796 1.00 50.91 188 GLU A CA 1
ATOM 1483 C C . GLU A 1 188 ? 25.907 10.736 -28.283 1.00 50.91 188 GLU A C 1
ATOM 1485 O O . GLU A 1 188 ? 26.406 11.826 -28.556 1.00 50.91 188 GLU A O 1
ATOM 1490 N N . GLY A 1 189 ? 26.561 9.843 -27.529 1.00 44.22 189 GLY A N 1
ATOM 1491 C CA . GLY A 1 189 ? 27.870 10.073 -26.904 1.00 44.22 189 GLY A CA 1
ATOM 1492 C C . GLY A 1 189 ? 29.089 9.795 -27.791 1.00 44.22 189 GLY A C 1
ATOM 1493 O O . GLY A 1 189 ? 30.215 10.044 -27.359 1.00 44.22 189 GLY A O 1
ATOM 1494 N N . TYR A 1 190 ? 28.897 9.293 -29.014 1.00 36.97 190 TYR A N 1
ATOM 1495 C CA . TYR A 1 190 ? 29.981 9.057 -29.967 1.00 36.97 190 TYR A CA 1
ATOM 1496 C C . TYR A 1 190 ? 29.851 10.046 -31.133 1.00 36.97 190 TYR A C 1
ATOM 1498 O O . TYR A 1 190 ? 29.043 9.808 -32.035 1.00 36.97 190 TYR A O 1
ATOM 1506 N N . PRO A 1 191 ? 30.622 11.153 -31.187 1.00 40.94 191 PRO A N 1
ATOM 1507 C CA . PRO A 1 191 ? 30.800 11.819 -32.464 1.00 40.94 191 PRO A CA 1
ATOM 1508 C C . PRO A 1 191 ? 31.442 10.775 -33.378 1.00 40.94 191 PRO A C 1
ATOM 1510 O O . PRO A 1 191 ? 32.552 10.316 -33.108 1.00 40.94 191 PRO A O 1
ATOM 1513 N N . ARG A 1 192 ? 30.715 10.334 -34.414 1.00 43.50 192 ARG A N 1
ATOM 1514 C CA . ARG A 1 192 ? 31.306 9.579 -35.522 1.00 43.50 192 ARG A CA 1
ATOM 1515 C C . ARG A 1 192 ? 32.546 10.356 -35.935 1.00 43.50 192 ARG A C 1
ATOM 1517 O O . ARG A 1 192 ? 32.417 11.478 -36.419 1.00 43.50 192 ARG A O 1
ATOM 1524 N N . GLY A 1 193 ? 33.716 9.786 -35.651 1.00 43.53 193 GLY A N 1
ATOM 1525 C CA . GLY A 1 193 ? 34.980 10.344 -36.092 1.00 43.53 193 GLY A CA 1
ATOM 1526 C C . GLY A 1 193 ? 34.856 10.654 -37.573 1.00 43.53 193 GLY A C 1
ATOM 1527 O O . GLY A 1 193 ? 34.351 9.829 -38.336 1.00 43.53 193 GLY A O 1
ATOM 1528 N N . GLU A 1 194 ? 35.236 11.871 -37.944 1.00 42.03 194 GLU A N 1
ATOM 1529 C CA . GLU A 1 194 ? 35.435 12.246 -39.333 1.00 42.03 194 GLU A CA 1
ATOM 1530 C C . GLU A 1 194 ? 36.443 11.259 -39.932 1.00 42.03 194 GLU A C 1
ATOM 1532 O O . GLU A 1 194 ? 37.647 11.335 -39.692 1.00 42.03 194 GLU A O 1
ATOM 1537 N N . GLU A 1 195 ? 35.927 10.262 -40.643 1.00 42.56 195 GLU A N 1
ATOM 1538 C CA . GLU A 1 195 ? 36.718 9.311 -41.400 1.00 42.56 195 GLU A CA 1
ATOM 1539 C C . GLU A 1 195 ? 36.940 9.912 -42.795 1.00 42.56 195 GLU A C 1
ATOM 1541 O O . GLU A 1 195 ? 35.992 10.124 -43.549 1.00 42.56 195 GLU A O 1
ATOM 1546 N N . ASN A 1 196 ? 38.214 10.177 -43.098 1.00 40.34 196 ASN A N 1
ATOM 1547 C CA . ASN A 1 196 ? 38.800 10.505 -44.402 1.00 40.34 196 ASN A CA 1
ATOM 1548 C C . ASN A 1 196 ? 38.387 11.824 -45.081 1.00 40.34 196 ASN A C 1
ATOM 1550 O O . ASN A 1 196 ? 37.396 11.910 -45.802 1.00 40.34 196 ASN A O 1
ATOM 1554 N N . GLN A 1 197 ? 39.296 12.803 -45.026 1.00 37.47 197 GLN A N 1
ATOM 1555 C CA . GLN A 1 197 ? 39.657 13.532 -46.241 1.00 37.47 197 GLN A CA 1
ATOM 1556 C C . GLN A 1 197 ? 41.121 13.261 -46.575 1.00 37.47 197 GLN A C 1
ATOM 1558 O O . GLN A 1 197 ? 42.027 13.481 -45.773 1.00 37.47 197 GLN A O 1
ATOM 1563 N N . ASP A 1 198 ? 41.278 12.700 -47.766 1.00 40.84 198 ASP A N 1
ATOM 1564 C CA . ASP A 1 198 ? 42.491 12.204 -48.380 1.00 40.84 198 ASP A CA 1
ATOM 1565 C C . ASP A 1 198 ? 43.611 13.246 -48.461 1.00 40.84 198 ASP A C 1
ATOM 1567 O O . ASP A 1 198 ? 43.386 14.434 -48.693 1.00 40.84 198 ASP A O 1
ATOM 1571 N N . ILE A 1 199 ? 44.842 12.752 -48.346 1.00 43.22 199 ILE A N 1
ATOM 1572 C CA . ILE A 1 199 ? 46.062 13.438 -48.773 1.00 43.22 199 ILE A CA 1
ATOM 1573 C C . ILE A 1 199 ? 46.046 13.536 -50.307 1.00 43.22 199 ILE A C 1
ATOM 1575 O O . ILE A 1 199 ? 45.903 12.502 -50.965 1.00 43.22 199 ILE A O 1
ATOM 1579 N N . PRO A 1 200 ? 46.345 14.705 -50.899 1.00 43.97 200 PRO A N 1
ATOM 1580 C CA . PRO A 1 200 ? 47.016 14.753 -52.188 1.00 43.97 200 PRO A CA 1
ATOM 1581 C C . PRO A 1 200 ? 48.431 15.333 -52.059 1.00 43.97 200 PRO A C 1
ATOM 1583 O O . PRO A 1 200 ? 48.717 16.158 -51.190 1.00 43.97 200 PRO A O 1
ATOM 1586 N N . ALA A 1 201 ? 49.292 14.806 -52.930 1.00 42.28 201 ALA A N 1
ATOM 1587 C CA . ALA A 1 201 ? 50.740 14.977 -53.020 1.00 42.28 201 ALA A CA 1
ATOM 1588 C C . ALA A 1 201 ? 51.221 16.400 -53.345 1.00 42.28 201 ALA A C 1
ATOM 1590 O O . ALA A 1 201 ? 50.470 17.153 -54.006 1.00 42.28 201 ALA A O 1
#

pLDDT: mean 82.22, std 17.01, range [36.97, 98.31]

Mean predicted aligned error: 9.93 Å

Sequence (201 aa):
MDPRHIWTTRDVALKVHSSFRVIGLFCHGFLAGYAVWNIIVVYVLAGEQMTTLANLLQQYHSLAYPAQSLLYLLLAISTVSAFDRVNLAKTSMALRGFLTLDPVALASFLYFIALILSLSQQMTSDRINLYLTANETLWPPGSEQQILRPWIAVNLVVALLVGVAWAVISTRPDIDYTEEFLMTMEVEGYPRGEENQDIPA